Protein AF-A0A960XK98-F1 (afdb_monomer_lite)

pLDDT: mean 88.02, std 9.7, range [52.84, 98.19]

Foldseek 3Di:
DPDDPPPDPPDPVVVVVVVVVVVVCVQQVPVPPPDGDPVCVVCPPPVNVVCVLLVVLLVVQLVVLVVVVVVPDPDDDDPVVVVVSSVVSVVRSVVCSVPPVVCVVVCVQPVDPVSVVVVVVVVVVVVVVVVVCCVVCVHPCVVDDPVVVVLVVLLVVCCVPCLLVPAQDLVCLLVLVFDKAAADPPQEAAEEQEAEVQSSSCVSVVRVVSNVVSHIYTYHYFHPQFLFAQDAAAPVCVVGDPGVCSNSSNVSNLVSCLVSVHAEYEGEYPVVVQQVRVVVCVVVPHPDGDGPVNRVVVSCVSCVVSNHHYHYDDD

Secondary structure (DSSP, 8-state):
----TTS-SSSGGGHHHHHHHHHHHHHHHT-SSSPPPGGGTGGGSHHHHHHHHHHHHHHHHHHHHHHHHHHH-SSPPPHHHHHHHHHHHHHHHHHHIIIIIHHHHTTSS-SSHHHHHHHHHHHHHHHHHHHHHHHHTTS-GGGS-HHHHHHHHHHHHHTT-HHHHSPP-HHHHHHT-PPEEESPTTSPEEEEEEESHHHHHHHHHHHHHHHHTT-EEEEEE-TT--S-TT----GGGTTTS-GGGHHHHHHHHHHHHHHHT-SEEEEE--HHHHHHHHHHHHHTTPPP---HHHHHHHHHHHHHHTTPEEEE---

Radius of gyration: 29.18 Å; chains: 1; bounding box: 81×35×74 Å

Sequence (315 aa):
FLLTKETPFPGLAAVPPCVGTALFILGTSSSANAALPLLAKPFIWRPIIFIGLISYSLYLWHWPLVAFSHYWALEDLTLMYRFGIVVVGIVLAVVSWRFVETPFRKRRLGASRHVMFAWAGVGLLFISCLGLVFVVGKGMPNRFPLVVYAFDQAKSEALHDNRITEPVDLEAARAGEVPRLGAPAPAPLRLLVWGDSHARSILPAVVRAAEENNAGILTAWHSSTPPVVDYVPHPKFAGFSLGDDCPAYARALIDLVADQGIGDVLLAARWSGFFEADRELSLSGSPPQIGVAEALIRTTEILESLGVNVWILRE

Structure (mmCIF, N/CA/C/O backbone):
data_AF-A0A960XK98-F1
#
_entry.id   AF-A0A960XK98-F1
#
loop_
_atom_site.group_PDB
_atom_site.id
_atom_site.type_symbol
_atom_site.label_atom_id
_atom_site.label_alt_id
_atom_site.label_comp_id
_atom_site.label_asym_id
_atom_site.label_entity_id
_atom_site.label_seq_id
_atom_site.pdbx_PDB_ins_code
_atom_site.Cartn_x
_atom_site.Cartn_y
_atom_site.Cartn_z
_atom_site.occupancy
_atom_site.B_iso_or_equiv
_atom_site.auth_seq_id
_atom_site.auth_comp_id
_atom_site.auth_asym_id
_atom_site.auth_atom_id
_atom_site.pdbx_PDB_model_num
ATOM 1 N N . PHE A 1 1 ? 36.296 2.113 -1.909 1.00 54.22 1 PHE A N 1
ATOM 2 C CA . PHE A 1 1 ? 35.451 2.529 -3.049 1.00 54.22 1 PHE A CA 1
ATOM 3 C C . PHE A 1 1 ? 35.079 3.993 -2.852 1.00 54.22 1 PHE A C 1
ATOM 5 O O . PHE A 1 1 ? 34.758 4.348 -1.730 1.00 54.22 1 PHE A O 1
ATOM 12 N N . LEU A 1 2 ? 35.190 4.837 -3.888 1.00 72.25 2 LEU A N 1
ATOM 13 C CA . LEU A 1 2 ? 34.922 6.289 -3.809 1.00 72.25 2 LEU A CA 1
ATOM 14 C C . LEU A 1 2 ? 33.425 6.649 -3.899 1.00 72.25 2 LEU A C 1
ATOM 16 O O . LEU A 1 2 ? 33.064 7.790 -3.647 1.00 72.25 2 LEU A O 1
ATOM 20 N N . LEU A 1 3 ? 32.568 5.691 -4.262 1.00 81.56 3 LEU A N 1
ATOM 21 C CA . LEU A 1 3 ? 31.116 5.855 -4.334 1.00 81.56 3 LEU A CA 1
ATOM 22 C C . LEU A 1 3 ? 30.466 5.138 -3.148 1.00 81.56 3 LEU A C 1
ATOM 24 O O . LEU A 1 3 ? 30.796 3.981 -2.870 1.00 81.56 3 LEU A O 1
ATOM 28 N N . THR A 1 4 ? 29.549 5.823 -2.471 1.00 83.38 4 THR A N 1
ATOM 29 C CA . THR A 1 4 ? 28.750 5.306 -1.350 1.00 83.38 4 THR A CA 1
ATOM 30 C C . THR A 1 4 ? 27.265 5.283 -1.722 1.00 83.38 4 THR A C 1
ATOM 32 O O . THR A 1 4 ? 26.865 5.871 -2.725 1.00 83.38 4 THR A O 1
ATOM 35 N N . LYS A 1 5 ? 26.424 4.629 -0.905 1.00 79.25 5 LYS A N 1
ATOM 36 C CA . LYS A 1 5 ? 24.958 4.627 -1.091 1.00 79.25 5 LYS A CA 1
ATOM 37 C C . LYS A 1 5 ? 24.340 6.029 -1.038 1.00 79.25 5 LYS A C 1
ATOM 39 O O . LYS A 1 5 ? 23.277 6.240 -1.601 1.00 79.25 5 LYS A O 1
ATOM 44 N N . GLU A 1 6 ? 25.015 6.967 -0.380 1.00 84.31 6 GLU A N 1
ATOM 45 C CA . GLU A 1 6 ? 24.582 8.361 -0.259 1.00 84.31 6 GLU A CA 1
ATOM 46 C C . GLU A 1 6 ? 25.022 9.225 -1.443 1.00 84.31 6 GLU A C 1
ATOM 48 O O . GLU A 1 6 ? 24.626 10.382 -1.546 1.00 84.31 6 GLU A O 1
ATOM 53 N N . THR A 1 7 ? 25.852 8.691 -2.346 1.00 84.00 7 THR A N 1
ATOM 54 C CA . THR A 1 7 ? 26.304 9.453 -3.509 1.00 84.00 7 THR A CA 1
ATOM 55 C C . THR A 1 7 ? 25.131 9.653 -4.476 1.00 84.00 7 THR A C 1
ATOM 57 O O . THR A 1 7 ? 24.617 8.664 -5.003 1.00 84.00 7 THR A O 1
ATOM 60 N N . PRO A 1 8 ? 24.720 10.902 -4.766 1.00 79.75 8 PRO A N 1
ATOM 61 C CA . PRO A 1 8 ? 23.596 11.159 -5.658 1.00 79.75 8 PRO A CA 1
ATOM 62 C C . PRO A 1 8 ? 23.876 10.643 -7.075 1.00 79.75 8 PRO A C 1
ATOM 64 O O . PRO A 1 8 ? 24.904 10.972 -7.677 1.00 79.75 8 PRO A O 1
ATOM 67 N N . PHE A 1 9 ? 22.953 9.852 -7.624 1.00 77.31 9 PHE A N 1
ATOM 68 C CA . PHE A 1 9 ? 23.034 9.337 -8.989 1.00 77.31 9 PHE A CA 1
ATOM 69 C C . PHE A 1 9 ? 21.654 9.361 -9.669 1.00 77.31 9 PHE A C 1
ATOM 71 O O . PHE A 1 9 ? 20.683 8.915 -9.056 1.00 77.31 9 PHE A O 1
ATOM 78 N N . PRO A 1 10 ? 21.554 9.812 -10.936 1.00 73.38 10 PRO A N 1
ATOM 79 C CA . PRO A 1 10 ? 22.624 10.363 -11.781 1.00 73.38 10 PRO A CA 1
ATOM 80 C C . PRO A 1 10 ? 23.053 11.789 -11.366 1.00 73.38 10 PRO A C 1
ATOM 82 O O . PRO A 1 10 ? 22.277 12.530 -10.775 1.00 73.38 10 PRO A O 1
ATOM 85 N N . GLY A 1 11 ? 24.298 12.186 -11.667 1.00 84.56 11 GLY A N 1
ATOM 86 C CA . GLY A 1 11 ? 24.860 13.495 -11.286 1.00 84.56 11 GLY A CA 1
ATOM 87 C C . GLY A 1 11 ? 26.336 13.657 -11.676 1.00 84.56 11 GLY A C 1
ATOM 88 O O . GLY A 1 11 ? 26.839 12.904 -12.511 1.00 84.56 11 GLY A O 1
ATOM 89 N N . LEU A 1 12 ? 27.067 14.594 -11.051 1.00 88.44 12 LEU A N 1
ATOM 90 C CA . LEU A 1 12 ? 28.509 14.805 -11.308 1.00 88.44 12 LEU A CA 1
ATOM 91 C C . LEU A 1 12 ? 29.353 13.539 -11.077 1.00 88.44 12 LEU A C 1
ATOM 93 O O . LEU A 1 12 ? 30.375 13.347 -11.733 1.00 88.44 12 LEU A O 1
ATOM 97 N N . ALA A 1 13 ? 28.887 12.633 -10.215 1.00 88.81 13 ALA A N 1
ATOM 98 C CA . ALA A 1 13 ? 29.501 11.327 -9.983 1.00 88.81 13 ALA A CA 1
ATOM 99 C C . ALA A 1 13 ? 29.550 10.427 -11.239 1.00 88.81 13 ALA A C 1
ATOM 101 O O . ALA A 1 13 ? 30.355 9.500 -11.293 1.00 88.81 13 ALA A O 1
ATOM 102 N N . ALA A 1 14 ? 28.740 10.704 -12.268 1.00 88.44 14 ALA A N 1
ATOM 103 C CA . ALA A 1 14 ? 28.791 10.001 -13.550 1.00 88.44 14 ALA A CA 1
ATOM 104 C C . ALA A 1 14 ? 29.903 10.519 -14.485 1.00 88.44 14 ALA A C 1
ATOM 106 O O . ALA A 1 14 ? 30.261 9.837 -15.444 1.00 88.44 14 ALA A O 1
ATOM 107 N N . VAL A 1 15 ? 30.482 11.699 -14.224 1.00 90.00 15 VAL A N 1
ATOM 108 C CA . VAL A 1 15 ? 31.517 12.289 -15.091 1.00 90.00 15 VAL A CA 1
ATOM 109 C C . VAL A 1 15 ? 32.787 11.432 -15.140 1.00 90.00 15 VAL A C 1
ATOM 111 O O . VAL A 1 15 ? 33.224 11.137 -16.254 1.00 90.00 15 VAL A O 1
ATOM 114 N N . PRO A 1 16 ? 33.366 10.963 -14.011 1.00 90.81 16 PRO A N 1
ATOM 115 C CA . PRO A 1 16 ? 34.571 10.136 -14.053 1.00 90.81 16 PRO A CA 1
ATOM 116 C C . PRO A 1 16 ? 34.455 8.878 -14.938 1.00 90.81 16 PRO A C 1
ATOM 118 O O . PRO A 1 16 ? 35.315 8.709 -15.807 1.00 90.81 16 PRO A O 1
ATOM 121 N N . PRO A 1 17 ? 33.417 8.016 -14.818 1.00 88.88 17 PRO A N 1
ATOM 122 C CA . PRO A 1 17 ? 33.296 6.854 -15.701 1.00 88.88 17 PRO A CA 1
ATOM 123 C C . PRO A 1 17 ? 33.013 7.236 -17.164 1.00 88.88 17 PRO A C 1
ATOM 125 O O . PRO A 1 17 ? 33.532 6.578 -18.068 1.00 88.88 17 PRO A O 1
ATOM 128 N N . CYS A 1 18 ? 32.261 8.312 -17.427 1.00 90.69 18 CYS A N 1
ATOM 129 C CA . CYS A 1 18 ? 32.004 8.789 -18.790 1.00 90.69 18 CYS A CA 1
ATOM 130 C C . CYS A 1 18 ? 33.279 9.293 -19.482 1.00 90.69 18 CYS A C 1
ATOM 132 O O . CYS A 1 18 ? 33.574 8.882 -20.605 1.00 90.69 18 CYS A O 1
ATOM 134 N N . VAL A 1 19 ? 34.062 10.140 -18.806 1.00 93.69 19 VAL A N 1
ATOM 135 C CA . VAL A 1 19 ? 35.338 10.655 -19.327 1.00 93.69 19 VAL A CA 1
ATOM 136 C C . VAL A 1 19 ? 36.344 9.520 -19.492 1.00 93.69 19 VAL A C 1
ATOM 138 O O . VAL A 1 19 ? 36.981 9.428 -20.537 1.00 93.69 19 VAL A O 1
ATOM 141 N N . GLY A 1 20 ? 36.440 8.608 -18.519 1.00 90.00 20 GLY A N 1
ATOM 142 C CA . GLY A 1 20 ? 37.291 7.422 -18.629 1.00 90.00 20 GLY A CA 1
ATOM 143 C C . GLY A 1 20 ? 36.942 6.562 -19.848 1.00 90.00 20 GLY A C 1
ATOM 144 O O . GLY A 1 20 ? 37.830 6.171 -20.603 1.00 90.00 20 GLY A O 1
ATOM 145 N N . THR A 1 21 ? 35.648 6.342 -20.099 1.00 88.44 21 THR A N 1
ATOM 146 C CA . THR A 1 21 ? 35.166 5.612 -21.284 1.00 88.44 21 THR A CA 1
ATOM 147 C C . THR A 1 21 ? 35.505 6.354 -22.579 1.00 88.44 21 THR A C 1
ATOM 149 O O . THR A 1 21 ? 35.996 5.739 -23.526 1.00 88.44 21 THR A O 1
ATOM 152 N N . ALA A 1 22 ? 35.305 7.675 -22.626 1.00 89.88 22 ALA A N 1
ATOM 153 C CA . ALA A 1 22 ? 35.642 8.490 -23.792 1.00 89.88 22 ALA A CA 1
ATOM 154 C C . ALA A 1 22 ? 37.147 8.450 -24.102 1.00 89.88 22 ALA A C 1
ATOM 156 O O . ALA A 1 22 ? 37.531 8.197 -25.242 1.00 89.88 22 ALA A O 1
ATOM 157 N N . LEU A 1 23 ? 38.000 8.623 -23.086 1.00 89.50 23 LEU A N 1
ATOM 158 C CA . LEU A 1 23 ? 39.456 8.533 -23.221 1.00 89.50 23 LEU A CA 1
ATOM 159 C C . LEU A 1 23 ? 39.902 7.133 -23.657 1.00 89.50 23 LEU A C 1
ATOM 161 O O . LEU A 1 23 ? 40.790 7.015 -24.499 1.00 89.50 23 LEU A O 1
ATOM 165 N N . PHE A 1 24 ? 39.265 6.076 -23.146 1.00 85.69 24 PHE A N 1
ATOM 166 C CA . PHE A 1 24 ? 39.534 4.703 -23.571 1.00 85.69 24 PHE A CA 1
ATOM 167 C C . PHE A 1 24 ? 39.197 4.485 -25.053 1.00 85.69 24 PHE A C 1
ATOM 169 O O . PHE A 1 24 ? 40.009 3.932 -25.795 1.00 85.69 24 PHE A O 1
ATOM 176 N N . ILE A 1 25 ? 38.037 4.961 -25.516 1.00 83.25 25 ILE A N 1
ATOM 177 C CA . ILE A 1 25 ? 37.634 4.872 -26.929 1.00 83.25 25 ILE A CA 1
ATOM 178 C C . ILE A 1 25 ? 38.578 5.697 -27.818 1.00 83.25 25 ILE A C 1
ATOM 180 O O . ILE A 1 25 ? 39.030 5.215 -28.858 1.00 83.25 25 ILE A O 1
ATOM 184 N N . LEU A 1 26 ? 38.936 6.918 -27.407 1.00 83.75 26 LEU A N 1
ATOM 185 C CA . LEU A 1 26 ? 39.883 7.769 -28.141 1.00 83.75 26 LEU A CA 1
ATOM 186 C C . LEU A 1 26 ? 41.281 7.137 -28.217 1.00 83.75 26 LEU A C 1
ATOM 188 O O . LEU A 1 26 ? 41.886 7.106 -29.283 1.00 83.75 26 LEU A O 1
ATOM 192 N N . GLY A 1 27 ? 41.771 6.561 -27.117 1.00 80.56 27 GLY A N 1
ATOM 193 C CA . GLY A 1 27 ? 43.077 5.898 -27.069 1.00 80.56 27 GLY A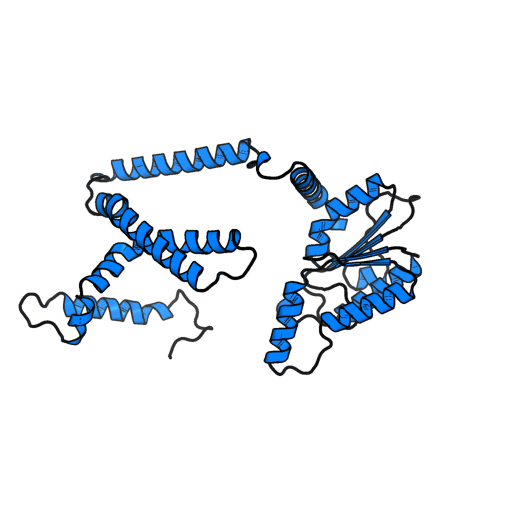 CA 1
ATOM 194 C C . GLY A 1 27 ? 43.145 4.587 -27.858 1.00 80.56 27 GLY A C 1
ATOM 195 O O . GLY A 1 27 ? 44.229 4.169 -28.260 1.00 80.56 27 GLY A O 1
ATOM 196 N N . THR A 1 28 ? 42.005 3.937 -28.111 1.00 77.00 28 THR A N 1
ATOM 197 C CA . THR A 1 28 ? 41.937 2.642 -28.816 1.00 77.00 28 THR A CA 1
ATOM 198 C C . THR A 1 28 ? 41.499 2.746 -30.280 1.00 77.00 28 THR A C 1
ATOM 200 O O . THR A 1 28 ? 41.735 1.812 -31.045 1.00 77.00 28 THR A O 1
ATOM 203 N N . SER A 1 29 ? 40.934 3.878 -30.711 1.00 69.75 29 SER A N 1
ATOM 204 C CA . SER A 1 29 ? 40.426 4.084 -32.081 1.00 69.75 29 SER A CA 1
ATOM 205 C C . SER A 1 29 ? 41.509 4.338 -33.141 1.00 69.75 29 SER A C 1
ATOM 207 O O . SER A 1 29 ? 41.281 4.047 -34.313 1.00 69.75 29 SER A O 1
ATOM 209 N N . SER A 1 30 ? 42.707 4.792 -32.755 1.00 59.97 30 SER A N 1
ATOM 210 C CA . SER A 1 30 ? 43.807 5.115 -33.688 1.00 59.97 30 SER A CA 1
ATOM 211 C C . SER A 1 30 ? 44.745 3.941 -34.034 1.00 59.97 30 SER A C 1
ATOM 213 O O . SER A 1 30 ? 45.674 4.105 -34.822 1.00 59.97 30 SER A O 1
ATOM 215 N N . SER A 1 31 ? 44.536 2.743 -33.475 1.00 56.59 31 SER A N 1
ATOM 216 C CA . SER A 1 31 ? 45.468 1.599 -33.592 1.00 56.59 31 SER A CA 1
ATOM 217 C C . SER A 1 31 ? 45.180 0.648 -34.766 1.00 56.59 31 SER A C 1
ATOM 219 O O . SER A 1 31 ? 45.313 -0.564 -34.629 1.00 56.59 31 SER A O 1
ATOM 221 N N . ALA A 1 32 ? 44.814 1.160 -35.946 1.00 55.69 32 ALA A N 1
ATOM 222 C CA . ALA A 1 32 ? 44.637 0.297 -37.124 1.00 55.69 32 ALA A CA 1
ATOM 223 C C . ALA A 1 32 ? 45.959 -0.347 -37.607 1.00 55.69 32 ALA A C 1
ATOM 225 O O . ALA A 1 32 ? 45.918 -1.418 -38.200 1.00 55.69 32 ALA A O 1
ATOM 226 N N . ASN A 1 33 ? 47.118 0.262 -37.303 1.00 52.84 33 ASN A N 1
ATOM 227 C CA . ASN A 1 33 ? 48.453 -0.217 -37.705 1.00 52.84 33 ASN A CA 1
ATOM 228 C C . ASN A 1 33 ? 49.478 -0.323 -36.551 1.00 52.84 33 ASN A C 1
ATOM 230 O O . ASN A 1 33 ? 50.635 -0.656 -36.794 1.00 52.84 33 ASN A O 1
ATOM 234 N N . ALA A 1 34 ? 49.083 -0.063 -35.299 1.00 59.91 34 ALA A N 1
ATOM 235 C CA . ALA A 1 34 ? 49.929 -0.246 -34.115 1.00 59.91 34 ALA A CA 1
ATOM 236 C C . ALA A 1 34 ? 49.344 -1.360 -33.239 1.00 59.91 34 ALA A C 1
ATOM 238 O O . ALA A 1 34 ? 48.126 -1.462 -33.102 1.00 59.91 34 ALA A O 1
ATOM 239 N N . ALA A 1 35 ? 50.198 -2.215 -32.668 1.00 61.31 35 ALA A N 1
ATOM 240 C CA . ALA A 1 35 ? 49.759 -3.322 -31.825 1.00 61.31 35 ALA A CA 1
ATOM 241 C C . ALA A 1 35 ? 48.847 -2.807 -30.702 1.00 61.31 35 ALA A C 1
ATOM 243 O O . ALA A 1 35 ? 49.247 -1.947 -29.918 1.00 61.31 35 ALA A O 1
ATOM 244 N N . LEU A 1 36 ? 47.619 -3.332 -30.635 1.00 65.94 36 LEU A N 1
ATOM 245 C CA . LEU A 1 36 ? 46.646 -2.883 -29.648 1.00 65.94 36 LEU A CA 1
ATOM 246 C C . LEU A 1 36 ? 47.201 -2.988 -28.219 1.00 65.94 36 LEU A C 1
ATOM 248 O O . LEU A 1 36 ? 47.797 -4.022 -27.878 1.00 65.94 36 LEU A O 1
ATOM 252 N N . PRO A 1 37 ? 46.935 -1.989 -27.355 1.00 69.81 37 PRO A N 1
ATOM 253 C CA . PRO A 1 37 ? 47.308 -2.051 -25.949 1.00 69.81 37 PRO A CA 1
ATOM 254 C C . PRO A 1 37 ? 46.807 -3.352 -25.316 1.00 69.81 37 PRO A C 1
ATOM 256 O O . PRO A 1 37 ? 45.659 -3.748 -25.525 1.00 69.81 37 PRO A O 1
ATOM 259 N N . LEU A 1 38 ? 47.644 -4.014 -24.509 1.00 69.06 38 LEU A N 1
ATOM 260 C CA . LEU A 1 38 ? 47.285 -5.258 -23.805 1.00 69.06 38 LEU A CA 1
ATOM 261 C C . LEU A 1 38 ? 45.968 -5.123 -23.021 1.00 69.06 38 LEU A C 1
ATOM 263 O O . LEU A 1 38 ? 45.167 -6.054 -23.002 1.00 69.06 38 LEU A O 1
ATOM 267 N N . LEU A 1 39 ? 45.719 -3.935 -22.465 1.00 72.31 39 LEU A N 1
ATOM 268 C CA . LEU A 1 39 ? 44.511 -3.574 -21.720 1.00 72.31 39 LEU A CA 1
ATOM 269 C C . LEU A 1 39 ? 43.232 -3.537 -22.576 1.00 72.31 39 LEU A C 1
ATOM 271 O O . LEU A 1 39 ? 42.145 -3.717 -22.039 1.00 72.31 39 LEU A O 1
ATOM 275 N N . ALA A 1 40 ? 43.334 -3.334 -23.892 1.00 72.38 40 ALA A N 1
ATOM 276 C CA . ALA A 1 40 ? 42.181 -3.282 -24.795 1.00 72.38 40 ALA A CA 1
ATOM 277 C C . ALA A 1 40 ? 41.751 -4.670 -25.303 1.00 72.38 40 ALA A C 1
ATOM 279 O O . ALA A 1 40 ? 40.615 -4.848 -25.742 1.00 72.38 40 ALA A O 1
ATOM 280 N N . LYS A 1 41 ? 42.637 -5.674 -25.224 1.00 74.50 41 LYS A N 1
ATOM 281 C CA . LYS A 1 41 ? 42.399 -7.022 -25.767 1.00 74.50 41 LYS A CA 1
ATOM 282 C C . LYS A 1 41 ? 41.151 -7.718 -25.196 1.00 74.50 41 LYS A C 1
ATOM 284 O O . LYS A 1 41 ? 40.413 -8.293 -25.995 1.00 74.50 41 LYS A O 1
ATOM 289 N N . PRO A 1 42 ? 40.850 -7.652 -23.881 1.00 78.19 42 PRO A N 1
ATOM 290 C CA . PRO A 1 42 ? 39.637 -8.263 -23.336 1.00 78.19 42 PRO A CA 1
ATOM 291 C C . PRO A 1 42 ? 38.359 -7.604 -23.867 1.00 78.19 42 PRO A C 1
ATOM 293 O O . PRO A 1 42 ? 37.401 -8.293 -24.192 1.00 78.19 42 PRO A O 1
ATOM 296 N N . PHE A 1 43 ? 38.355 -6.280 -24.039 1.00 75.25 43 PHE A N 1
ATOM 297 C CA . PHE A 1 43 ? 37.177 -5.522 -24.481 1.00 75.25 43 PHE A CA 1
ATOM 298 C C . PHE A 1 43 ? 36.803 -5.752 -25.950 1.00 75.25 43 PHE A C 1
ATOM 300 O O . PHE A 1 43 ? 35.696 -5.422 -26.367 1.00 75.25 43 PHE A O 1
ATOM 307 N N . ILE A 1 44 ? 37.703 -6.356 -26.728 1.00 77.38 44 ILE A N 1
ATOM 308 C CA . ILE A 1 44 ? 37.478 -6.703 -28.138 1.00 77.38 44 ILE A CA 1
ATOM 309 C C . ILE A 1 44 ? 37.025 -8.163 -28.284 1.00 77.38 44 ILE A C 1
ATOM 311 O O . ILE A 1 44 ? 36.712 -8.643 -29.377 1.00 77.38 44 ILE A O 1
ATOM 315 N N . TRP A 1 45 ? 36.932 -8.892 -27.171 1.00 85.31 45 TRP A N 1
ATOM 316 C CA . TRP A 1 45 ? 36.397 -10.240 -27.174 1.00 85.31 45 TRP A CA 1
ATOM 317 C C . TRP A 1 45 ? 34.937 -10.228 -27.645 1.00 85.31 45 TRP A C 1
ATOM 319 O O . TRP A 1 45 ? 34.105 -9.456 -27.164 1.00 85.31 45 TRP A O 1
ATOM 329 N N . ARG A 1 46 ? 34.620 -11.097 -28.613 1.00 85.19 46 ARG A N 1
ATOM 330 C CA . ARG A 1 46 ? 33.321 -11.108 -29.308 1.00 85.19 46 ARG A CA 1
ATOM 331 C C . ARG A 1 46 ? 32.106 -11.164 -28.365 1.00 85.19 46 ARG A C 1
ATOM 333 O O . ARG A 1 46 ? 31.158 -10.434 -28.637 1.00 85.19 46 ARG A O 1
ATOM 340 N N . PRO A 1 47 ? 32.109 -11.947 -27.270 1.00 87.75 47 PRO A N 1
ATOM 341 C CA . PRO A 1 47 ? 31.018 -11.939 -26.295 1.00 87.75 47 PRO A CA 1
ATOM 342 C C . PRO A 1 47 ? 30.824 -10.592 -25.587 1.00 87.75 47 PRO A C 1
ATOM 344 O O . PRO A 1 47 ? 29.688 -10.162 -25.420 1.00 87.75 47 PRO A O 1
ATOM 347 N N . ILE A 1 48 ? 31.904 -9.889 -25.230 1.00 87.19 48 ILE A N 1
ATOM 348 C CA . ILE A 1 48 ? 31.816 -8.568 -24.580 1.00 87.19 48 ILE A CA 1
ATOM 349 C C . ILE A 1 48 ? 31.237 -7.537 -25.552 1.00 87.19 48 ILE A C 1
ATOM 351 O O . ILE A 1 48 ? 30.308 -6.808 -25.203 1.00 87.19 48 ILE A O 1
ATOM 355 N N . ILE A 1 49 ? 31.711 -7.535 -26.802 1.00 87.25 49 ILE A N 1
ATOM 356 C CA . ILE A 1 49 ? 31.138 -6.689 -27.858 1.00 87.25 49 ILE A CA 1
ATOM 357 C C . ILE A 1 49 ? 29.659 -7.028 -28.064 1.00 87.25 49 ILE A C 1
ATOM 359 O O . ILE A 1 49 ? 28.838 -6.127 -28.207 1.00 87.25 49 ILE A O 1
ATOM 363 N N . PHE A 1 50 ? 29.302 -8.313 -28.072 1.00 91.38 50 PHE A N 1
ATOM 364 C CA . PHE A 1 50 ? 27.925 -8.752 -28.267 1.00 91.38 50 PHE A CA 1
ATOM 365 C C . PHE A 1 50 ? 26.987 -8.249 -27.167 1.00 91.38 50 PHE A C 1
ATOM 367 O O . PHE A 1 50 ? 25.914 -7.743 -27.487 1.00 91.38 50 PHE A O 1
ATOM 374 N N . ILE A 1 51 ? 27.409 -8.302 -25.901 1.00 91.69 51 ILE A N 1
ATOM 375 C CA . ILE A 1 51 ? 26.654 -7.714 -24.784 1.00 91.69 51 ILE A CA 1
ATOM 376 C C . ILE A 1 51 ? 26.451 -6.211 -25.017 1.00 91.69 51 ILE A C 1
ATOM 378 O O . ILE A 1 51 ? 25.333 -5.714 -24.891 1.00 91.69 51 ILE A O 1
ATOM 382 N N . GLY A 1 52 ? 27.502 -5.499 -25.438 1.00 90.12 52 GLY A N 1
ATOM 383 C CA . GLY A 1 52 ? 27.403 -4.088 -25.816 1.00 90.12 52 GLY A CA 1
ATOM 384 C C . GLY A 1 52 ? 26.414 -3.845 -26.962 1.00 90.12 52 GLY A C 1
ATOM 385 O O . GLY A 1 52 ? 25.608 -2.919 -26.894 1.00 90.12 52 GLY A O 1
ATOM 386 N N . LEU A 1 53 ? 26.413 -4.708 -27.981 1.00 91.81 53 LEU A N 1
ATOM 387 C CA . LEU A 1 53 ? 25.517 -4.608 -29.135 1.00 91.81 53 LEU A CA 1
ATOM 388 C C . LEU A 1 53 ? 24.046 -4.765 -28.756 1.00 91.81 53 LEU A C 1
ATOM 390 O O . LEU A 1 53 ? 23.228 -4.056 -29.332 1.00 91.81 53 LEU A O 1
ATOM 394 N N . ILE A 1 54 ? 23.713 -5.665 -27.828 1.00 95.50 54 ILE A N 1
ATOM 395 C CA . ILE A 1 54 ? 22.327 -5.898 -27.394 1.00 95.50 54 ILE A CA 1
ATOM 396 C C . ILE A 1 54 ? 21.912 -5.027 -26.202 1.00 95.50 54 ILE A C 1
ATOM 398 O O . ILE A 1 54 ? 20.767 -5.116 -25.770 1.00 95.50 54 ILE A O 1
ATOM 402 N N . SER A 1 55 ? 22.815 -4.206 -25.657 1.00 93.88 55 SER A N 1
ATOM 403 C CA . SER A 1 55 ? 22.630 -3.502 -24.378 1.00 93.88 55 SER A CA 1
ATOM 404 C C . SER A 1 55 ? 21.376 -2.630 -24.324 1.00 93.88 55 SER A C 1
ATOM 406 O O . SER A 1 55 ? 20.662 -2.659 -23.325 1.00 93.88 55 SER A O 1
ATOM 408 N N . TYR A 1 56 ? 21.055 -1.912 -25.404 1.00 92.94 56 TYR A N 1
ATOM 409 C CA . TYR A 1 56 ? 19.839 -1.101 -25.479 1.00 92.94 56 TYR A CA 1
ATOM 410 C C . TYR A 1 56 ? 18.572 -1.965 -25.454 1.00 92.94 56 TYR A C 1
ATOM 412 O O . TYR A 1 56 ? 17.660 -1.727 -24.664 1.00 92.94 56 TYR A O 1
ATOM 420 N N . SER A 1 57 ? 18.531 -3.019 -26.268 1.00 95.44 57 SER A N 1
ATOM 421 C CA . SER A 1 57 ? 17.420 -3.973 -26.255 1.00 95.44 57 SER A CA 1
ATOM 422 C C . SER A 1 57 ? 17.299 -4.690 -24.901 1.00 95.44 57 SER A C 1
ATOM 424 O O . SER A 1 57 ? 16.194 -4.887 -24.406 1.00 95.44 57 SER A O 1
ATOM 426 N N . LEU A 1 58 ? 18.416 -5.023 -24.250 1.00 95.56 58 LEU A N 1
ATOM 427 C CA . LEU A 1 58 ? 18.419 -5.618 -22.913 1.00 95.56 58 LEU A CA 1
ATOM 428 C C . LEU A 1 58 ? 17.880 -4.643 -21.864 1.00 95.56 58 LEU A C 1
ATOM 430 O O . LEU A 1 58 ? 17.064 -5.034 -21.033 1.00 95.56 58 LEU A O 1
ATOM 434 N N . TYR A 1 59 ? 18.262 -3.367 -21.949 1.00 93.25 59 TYR A N 1
ATOM 435 C CA . TYR A 1 59 ? 17.706 -2.306 -21.115 1.00 93.25 59 TYR A CA 1
ATOM 436 C C . TYR A 1 59 ? 16.175 -2.220 -21.244 1.00 93.25 59 TYR A C 1
ATOM 438 O O . TYR A 1 59 ? 15.488 -2.113 -20.232 1.00 93.25 59 TYR A O 1
ATOM 446 N N . LEU A 1 60 ? 15.621 -2.373 -22.449 1.00 92.81 60 LEU A N 1
ATOM 447 C CA . LEU A 1 60 ? 14.168 -2.360 -22.648 1.00 92.81 60 LEU A CA 1
ATOM 448 C C . LEU A 1 60 ? 13.450 -3.573 -22.042 1.00 92.81 60 LEU A C 1
ATOM 450 O O . LEU A 1 60 ? 12.373 -3.412 -21.476 1.00 92.81 60 LEU A O 1
ATOM 454 N N . TRP A 1 61 ? 14.016 -4.777 -22.161 1.00 95.56 61 TRP A N 1
ATOM 455 C CA . TRP A 1 61 ? 13.315 -6.013 -21.785 1.00 95.56 61 TRP A CA 1
ATOM 456 C C . TRP A 1 61 ? 13.562 -6.475 -20.349 1.00 95.56 61 TRP A C 1
ATOM 458 O O . TRP A 1 61 ? 12.684 -7.117 -19.772 1.00 95.56 61 TRP A O 1
ATOM 468 N N . HIS A 1 62 ? 14.717 -6.162 -19.751 1.00 93.19 62 HIS A N 1
ATOM 469 C CA . HIS A 1 62 ? 15.029 -6.661 -18.408 1.00 93.19 62 HIS A CA 1
ATOM 470 C C . HIS A 1 62 ? 14.055 -6.119 -17.352 1.00 93.19 62 HIS A C 1
ATOM 472 O O . HIS A 1 62 ? 13.595 -6.886 -16.510 1.00 93.19 62 HIS A O 1
ATOM 478 N N . TRP A 1 63 ? 13.697 -4.829 -17.411 1.00 92.31 63 TRP A N 1
ATOM 479 C CA . TRP A 1 63 ? 12.868 -4.209 -16.379 1.00 92.31 63 TRP A CA 1
ATOM 480 C C . TRP A 1 63 ? 11.411 -4.688 -16.391 1.00 92.31 63 TRP A C 1
ATOM 482 O O . TRP A 1 63 ? 10.942 -5.104 -15.333 1.00 92.31 63 TRP A O 1
ATOM 492 N N . PRO A 1 64 ? 10.701 -4.739 -17.540 1.00 92.50 64 PRO A N 1
ATOM 493 C CA . PRO A 1 64 ? 9.362 -5.321 -17.591 1.00 92.50 64 PRO A CA 1
ATOM 494 C C . PRO A 1 64 ? 9.322 -6.757 -17.067 1.00 92.50 64 PRO A C 1
ATOM 496 O O . PRO A 1 64 ? 8.446 -7.083 -16.275 1.00 92.50 64 PRO A O 1
ATOM 499 N N . LEU A 1 65 ? 10.280 -7.608 -17.452 1.00 92.56 65 LEU A N 1
ATOM 500 C CA . LEU A 1 65 ? 10.314 -8.996 -16.983 1.00 92.56 65 LEU A CA 1
ATOM 501 C C . LEU A 1 65 ? 10.472 -9.087 -15.463 1.00 92.56 65 LEU A C 1
ATOM 503 O O . LEU A 1 65 ? 9.744 -9.841 -14.821 1.00 92.56 65 LEU A O 1
ATOM 507 N N . VAL A 1 66 ? 11.390 -8.304 -14.890 1.00 89.69 66 VAL A N 1
ATOM 508 C CA . VAL A 1 66 ? 11.594 -8.252 -13.437 1.00 89.69 66 VAL A CA 1
ATOM 509 C C . VAL A 1 66 ? 10.333 -7.732 -12.746 1.00 89.69 66 VAL A C 1
ATOM 511 O O . VAL A 1 66 ? 9.810 -8.401 -11.859 1.00 89.69 66 VAL A O 1
ATOM 514 N N . ALA A 1 67 ? 9.783 -6.604 -13.194 1.00 88.62 67 ALA A N 1
ATOM 515 C CA . ALA A 1 67 ? 8.584 -6.017 -12.605 1.00 88.62 67 ALA A CA 1
ATOM 516 C C . ALA A 1 67 ? 7.383 -6.981 -12.647 1.00 88.62 67 ALA A C 1
ATOM 518 O O . ALA A 1 67 ? 6.783 -7.259 -11.612 1.00 88.62 67 ALA A O 1
ATOM 519 N N . PHE A 1 68 ? 7.067 -7.562 -13.811 1.00 88.38 68 PHE A N 1
ATOM 520 C CA . PHE A 1 68 ? 5.953 -8.508 -13.942 1.00 88.38 68 PHE A CA 1
ATOM 521 C C . PHE A 1 68 ? 6.168 -9.795 -13.145 1.00 88.38 68 PHE A C 1
ATOM 523 O O . PHE A 1 68 ? 5.203 -10.338 -12.614 1.00 88.38 68 PHE A O 1
ATOM 530 N N . SER A 1 69 ? 7.411 -10.263 -13.009 1.00 87.75 69 SER A N 1
ATOM 531 C CA . SER A 1 69 ? 7.698 -11.428 -12.168 1.00 87.75 69 SER A CA 1
ATOM 532 C C . SER A 1 69 ? 7.418 -11.168 -10.686 1.00 87.75 69 SER A C 1
ATOM 534 O O . SER A 1 69 ? 6.878 -12.046 -10.021 1.00 87.75 69 SER A O 1
ATOM 536 N N . HIS A 1 70 ? 7.694 -9.956 -10.196 1.00 81.56 70 HIS A N 1
ATOM 537 C CA . HIS A 1 70 ? 7.362 -9.549 -8.830 1.00 81.56 70 HIS A CA 1
ATOM 538 C C . HIS A 1 70 ? 5.862 -9.346 -8.618 1.00 81.56 70 HIS A C 1
ATOM 540 O O . HIS A 1 70 ? 5.369 -9.615 -7.534 1.00 81.56 70 HIS A O 1
ATOM 546 N N . TYR A 1 71 ? 5.125 -8.897 -9.638 1.00 81.56 71 TYR A N 1
ATOM 547 C CA . TYR A 1 71 ? 3.668 -8.785 -9.534 1.00 81.56 71 TYR A CA 1
ATOM 548 C C . TYR A 1 71 ? 2.954 -10.138 -9.562 1.00 81.56 71 TYR A C 1
ATOM 550 O O . TYR A 1 71 ? 1.879 -10.267 -8.986 1.00 81.56 71 TYR A O 1
ATOM 558 N N . TRP A 1 72 ? 3.513 -11.131 -10.260 1.00 78.50 72 TRP A N 1
ATOM 559 C CA . TRP A 1 72 ? 2.922 -12.468 -10.327 1.00 78.50 72 TRP A CA 1
ATOM 560 C C . TRP A 1 72 ? 3.259 -13.299 -9.088 1.00 78.50 72 TRP A C 1
ATOM 562 O O . TRP A 1 72 ? 2.411 -14.032 -8.579 1.00 78.50 72 TRP A O 1
ATOM 572 N N . ALA A 1 73 ? 4.504 -13.234 -8.621 1.00 77.12 73 ALA A N 1
ATOM 573 C CA . ALA A 1 73 ? 4.940 -14.022 -7.482 1.00 77.12 73 ALA A CA 1
ATOM 574 C C . ALA A 1 73 ? 4.408 -13.416 -6.174 1.00 77.12 73 ALA A C 1
ATOM 576 O O . ALA A 1 73 ? 4.736 -12.287 -5.831 1.00 77.12 73 ALA A O 1
ATOM 577 N N . LEU A 1 74 ? 3.604 -14.189 -5.438 1.00 60.44 74 LEU A N 1
ATOM 578 C CA . LEU A 1 74 ? 3.159 -13.843 -4.080 1.00 60.44 74 LEU A CA 1
ATOM 579 C C . LEU A 1 74 ? 4.276 -14.022 -3.033 1.00 60.44 74 LEU A C 1
ATOM 581 O O . LEU A 1 74 ? 4.146 -13.559 -1.907 1.00 60.44 74 LEU A O 1
ATOM 585 N N . GLU A 1 75 ? 5.370 -14.685 -3.411 1.00 70.62 75 GLU A N 1
ATOM 586 C CA . GLU A 1 75 ? 6.529 -14.985 -2.569 1.00 70.62 75 GLU A CA 1
ATOM 587 C C . GLU A 1 75 ? 7.833 -14.562 -3.258 1.00 70.62 75 GLU A C 1
ATOM 589 O O . GLU A 1 75 ? 7.880 -14.313 -4.468 1.00 70.62 75 GLU A O 1
ATOM 594 N N . ASP A 1 76 ? 8.925 -14.537 -2.493 1.00 76.62 76 ASP A N 1
ATOM 595 C CA . ASP A 1 76 ? 10.253 -14.249 -3.020 1.00 76.62 76 ASP A CA 1
ATOM 596 C C . ASP A 1 76 ? 10.659 -15.221 -4.139 1.00 76.62 76 ASP A C 1
ATOM 598 O O . ASP A 1 76 ? 10.665 -16.445 -3.995 1.00 76.62 76 ASP A O 1
ATOM 602 N N . LEU A 1 77 ? 11.096 -14.660 -5.270 1.00 80.88 77 LEU A N 1
ATOM 603 C CA . LEU A 1 77 ? 11.556 -15.444 -6.415 1.00 80.88 77 LEU A CA 1
ATOM 604 C C . LEU A 1 77 ? 12.773 -16.292 -6.031 1.00 80.88 77 LEU A C 1
ATOM 606 O O . LEU A 1 77 ? 13.810 -15.747 -5.636 1.00 80.88 77 LEU A O 1
ATOM 610 N N . THR A 1 78 ? 12.689 -17.609 -6.232 1.00 86.88 78 THR A N 1
ATOM 611 C CA . THR A 1 78 ? 13.835 -18.507 -6.029 1.00 86.88 78 THR A CA 1
ATOM 612 C C . THR A 1 78 ? 14.982 -18.165 -6.984 1.00 86.88 78 THR A C 1
ATOM 614 O O . THR A 1 78 ? 14.786 -17.582 -8.056 1.00 86.88 78 THR A O 1
ATOM 617 N N . LEU A 1 79 ? 16.209 -18.560 -6.626 1.00 88.81 79 LEU A N 1
ATOM 618 C CA . LEU A 1 79 ? 17.400 -18.303 -7.446 1.00 88.81 79 LEU A CA 1
ATOM 619 C C . LEU A 1 79 ? 17.252 -18.838 -8.883 1.00 88.81 79 LEU A C 1
ATOM 621 O O . LEU A 1 79 ? 17.691 -18.191 -9.833 1.00 88.81 79 LEU A O 1
ATOM 625 N N . MET A 1 80 ? 16.584 -19.984 -9.045 1.00 90.62 80 MET A N 1
ATOM 626 C CA . MET A 1 80 ? 16.326 -20.593 -10.351 1.00 90.62 80 MET A CA 1
ATOM 627 C C . MET A 1 80 ? 15.416 -19.716 -11.221 1.00 90.62 80 MET A C 1
ATOM 629 O O . MET A 1 80 ? 15.718 -19.505 -12.395 1.00 90.62 80 MET A O 1
ATOM 633 N N . TYR A 1 81 ? 14.347 -19.148 -10.649 1.00 89.19 81 TYR A N 1
ATOM 634 C CA . TYR A 1 81 ? 13.459 -18.234 -11.376 1.00 89.19 81 TYR A CA 1
ATOM 635 C C . TYR A 1 81 ? 14.171 -16.943 -11.775 1.00 89.19 81 TYR A C 1
ATOM 637 O O . TYR A 1 81 ? 14.050 -16.509 -12.920 1.00 89.19 81 TYR A O 1
ATOM 645 N N . ARG A 1 82 ? 14.976 -16.369 -10.873 1.00 90.50 82 ARG A N 1
ATOM 646 C CA . ARG A 1 82 ? 15.785 -15.174 -11.172 1.00 90.50 82 ARG A CA 1
ATOM 647 C C . ARG A 1 82 ? 16.732 -15.421 -12.346 1.00 90.50 82 ARG A C 1
ATOM 649 O O . ARG A 1 82 ? 16.815 -14.596 -13.253 1.00 90.50 82 ARG A O 1
ATOM 656 N N . PHE A 1 83 ? 17.398 -16.576 -12.366 1.00 93.75 83 PHE A N 1
ATOM 657 C CA . PHE A 1 83 ? 18.252 -16.963 -13.488 1.00 93.75 83 PHE A CA 1
ATOM 658 C C . PHE A 1 83 ? 17.447 -17.135 -14.786 1.00 93.75 83 PHE A C 1
ATOM 660 O O . PHE A 1 83 ? 17.854 -16.634 -15.834 1.00 93.75 83 PHE A O 1
ATOM 667 N N . GLY A 1 84 ? 16.271 -17.765 -14.709 1.00 94.06 84 GLY A N 1
ATOM 668 C CA . GLY A 1 84 ? 15.349 -17.898 -15.840 1.00 94.06 84 GLY A CA 1
ATOM 669 C C . GLY A 1 84 ? 14.943 -16.550 -16.444 1.00 94.06 84 GLY A C 1
ATOM 670 O O . GLY A 1 84 ? 15.016 -16.379 -17.660 1.00 94.06 84 GLY A O 1
ATOM 671 N N . ILE A 1 85 ? 14.601 -15.565 -15.607 1.00 93.12 85 ILE A N 1
ATOM 672 C CA . ILE A 1 85 ? 14.246 -14.202 -16.037 1.00 93.12 85 ILE A CA 1
ATOM 673 C C . ILE A 1 85 ? 15.400 -13.543 -16.799 1.00 93.12 85 ILE A C 1
ATOM 675 O O . ILE A 1 85 ? 15.179 -12.955 -17.858 1.00 93.12 85 ILE A O 1
ATOM 679 N N . VAL A 1 86 ? 16.634 -13.675 -16.304 1.00 93.88 86 VAL A N 1
ATOM 680 C CA . VAL A 1 86 ? 17.823 -13.136 -16.984 1.00 93.88 86 VAL A CA 1
ATOM 681 C C . VAL A 1 86 ? 18.011 -13.786 -18.354 1.00 93.88 86 VAL A C 1
ATOM 683 O O . VAL A 1 86 ? 18.225 -13.080 -19.340 1.00 93.88 86 VAL A O 1
ATOM 686 N N . VAL A 1 87 ? 17.891 -15.113 -18.444 1.00 95.62 87 VAL A N 1
ATOM 687 C CA . VAL A 1 87 ? 18.024 -15.842 -19.715 1.00 95.62 87 VAL A CA 1
ATOM 688 C C . VAL A 1 87 ? 16.953 -15.401 -20.713 1.00 95.62 87 VAL A C 1
ATOM 690 O O . VAL A 1 87 ? 17.284 -15.073 -21.853 1.00 95.62 87 VAL A O 1
ATOM 693 N N . VAL A 1 88 ? 15.689 -15.324 -20.288 1.00 95.94 88 VAL A N 1
ATOM 694 C CA . VAL A 1 88 ? 14.584 -14.844 -21.134 1.00 95.94 88 VAL A CA 1
ATOM 695 C C . VAL A 1 88 ? 14.824 -13.398 -21.572 1.00 95.94 88 VAL A C 1
ATOM 697 O O . VAL A 1 88 ? 14.667 -13.086 -22.751 1.00 95.94 88 VAL A O 1
ATOM 700 N N . GLY A 1 89 ? 15.281 -12.533 -20.665 1.00 96.06 89 GLY A N 1
ATOM 701 C CA . GLY A 1 89 ? 15.627 -11.145 -20.970 1.00 96.06 89 GLY A CA 1
ATOM 702 C C . GLY A 1 89 ? 16.716 -11.026 -22.030 1.00 96.06 89 GLY A C 1
ATOM 703 O O . GLY A 1 89 ? 16.571 -10.241 -22.965 1.00 96.06 89 GLY A O 1
ATOM 704 N N . ILE A 1 90 ? 17.766 -11.849 -21.951 1.00 95.81 90 ILE A N 1
ATOM 705 C CA . ILE A 1 90 ? 18.819 -11.903 -22.973 1.00 95.81 90 ILE A CA 1
ATOM 706 C C . ILE A 1 90 ? 18.251 -12.390 -24.310 1.00 95.81 90 ILE A C 1
ATOM 708 O O . ILE A 1 90 ? 18.528 -11.777 -25.338 1.00 95.81 90 ILE A O 1
ATOM 712 N N . VAL A 1 91 ? 17.434 -13.447 -24.326 1.00 96.75 91 VAL A N 1
ATOM 713 C CA . VAL A 1 91 ? 16.823 -13.956 -25.567 1.00 96.75 91 VAL A CA 1
ATOM 714 C C . VAL A 1 91 ? 15.965 -12.879 -26.235 1.00 96.75 91 VAL A C 1
ATOM 716 O O . VAL A 1 91 ? 16.154 -12.597 -27.421 1.00 96.75 91 VAL A O 1
ATOM 719 N N . LEU A 1 92 ? 15.082 -12.218 -25.480 1.00 96.81 92 LEU A N 1
ATOM 720 C CA . LEU A 1 92 ? 14.261 -11.117 -25.993 1.00 96.81 92 LEU A CA 1
ATOM 721 C C . LEU A 1 92 ? 15.118 -9.941 -26.467 1.00 96.81 92 LEU A C 1
ATOM 723 O O . LEU A 1 92 ? 14.846 -9.376 -27.527 1.00 96.81 92 LEU A O 1
ATOM 727 N N . ALA A 1 93 ? 16.196 -9.618 -25.748 1.00 96.56 93 ALA A N 1
ATOM 728 C CA . ALA A 1 93 ? 17.140 -8.588 -26.158 1.00 96.56 93 ALA A CA 1
ATOM 729 C C . ALA A 1 93 ? 17.806 -8.916 -27.499 1.00 96.56 93 ALA A C 1
ATOM 731 O O . ALA A 1 93 ? 17.888 -8.047 -28.362 1.00 96.56 93 ALA A O 1
ATOM 732 N N . VAL A 1 94 ? 18.238 -10.163 -27.713 1.00 96.81 94 VAL A N 1
ATOM 733 C CA . VAL A 1 94 ? 18.857 -10.606 -28.973 1.00 96.81 94 VAL A CA 1
ATOM 734 C C . VAL A 1 94 ? 17.859 -10.548 -30.129 1.00 96.81 94 VAL A C 1
ATOM 736 O O . VAL A 1 94 ? 18.197 -10.047 -31.206 1.00 96.81 94 VAL A O 1
ATOM 739 N N . VAL A 1 95 ? 16.627 -11.018 -29.913 1.00 97.00 95 VAL A N 1
ATOM 740 C CA . VAL A 1 95 ? 15.547 -10.963 -30.912 1.00 97.00 95 VAL A CA 1
ATOM 741 C C . VAL A 1 95 ? 15.231 -9.506 -31.264 1.00 97.00 95 VAL A C 1
ATOM 743 O O . VAL A 1 95 ? 15.279 -9.126 -32.436 1.00 97.00 95 VAL A O 1
ATOM 746 N 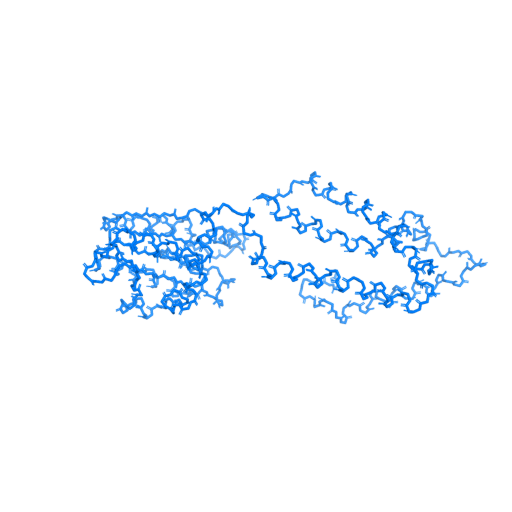N . SER A 1 96 ? 14.992 -8.665 -30.260 1.00 95.44 96 SER A N 1
ATOM 747 C CA . SER A 1 96 ? 14.714 -7.235 -30.427 1.00 95.44 96 SER A CA 1
ATOM 748 C C . SER A 1 96 ? 15.857 -6.514 -31.138 1.00 95.44 96 SER A C 1
ATOM 750 O O . SER A 1 96 ? 15.639 -5.805 -32.122 1.00 95.44 96 SER A O 1
ATOM 752 N N . TRP A 1 97 ? 17.099 -6.770 -30.732 1.00 95.50 97 TRP A N 1
ATOM 753 C CA . TRP A 1 97 ? 18.276 -6.191 -31.367 1.00 95.50 97 TRP A CA 1
ATOM 754 C C . TRP A 1 97 ? 18.374 -6.575 -32.848 1.00 95.50 97 TRP A C 1
ATOM 756 O O . TRP A 1 97 ? 18.681 -5.741 -33.707 1.00 95.50 97 TRP A O 1
ATOM 766 N N . ARG A 1 98 ? 18.109 -7.843 -33.177 1.00 94.06 98 ARG A N 1
ATOM 767 C CA . ARG A 1 98 ? 18.276 -8.378 -34.532 1.00 94.06 98 ARG A CA 1
ATOM 768 C C . ARG A 1 98 ? 17.159 -7.965 -35.489 1.00 94.06 98 ARG A C 1
ATOM 770 O O . ARG A 1 98 ? 17.449 -7.752 -36.672 1.00 94.06 98 ARG A O 1
ATOM 777 N N . PHE A 1 99 ? 15.919 -7.896 -35.008 1.00 93.12 99 PHE A N 1
ATOM 778 C CA . PHE A 1 99 ? 14.725 -7.716 -35.843 1.00 93.12 99 PHE A CA 1
ATOM 779 C C . PHE A 1 99 ? 14.073 -6.339 -35.722 1.00 93.12 99 PHE A C 1
ATOM 781 O O . PHE A 1 99 ? 13.380 -5.934 -36.649 1.00 93.12 99 PHE A O 1
ATOM 788 N N . VAL A 1 100 ? 14.329 -5.599 -34.644 1.00 90.12 100 VAL A N 1
ATOM 789 C CA . VAL A 1 100 ? 13.803 -4.243 -34.447 1.00 90.12 100 VAL A CA 1
ATOM 790 C C . VAL A 1 100 ? 14.952 -3.245 -34.538 1.00 90.12 100 VAL A C 1
ATOM 792 O O . VAL A 1 100 ? 15.064 -2.507 -35.516 1.00 90.12 100 VAL A O 1
ATOM 795 N N . GLU A 1 101 ? 15.883 -3.281 -33.588 1.00 89.69 101 GLU A N 1
ATOM 796 C CA . GLU A 1 101 ? 16.925 -2.258 -33.457 1.00 89.69 101 GLU A CA 1
ATOM 797 C C . GLU A 1 101 ? 17.839 -2.184 -34.691 1.00 89.69 101 GLU A C 1
ATOM 799 O O . GLU A 1 101 ? 18.053 -1.111 -35.255 1.00 89.69 101 GLU A O 1
ATOM 804 N N . THR A 1 102 ? 18.362 -3.321 -35.161 1.00 89.06 102 THR A N 1
ATOM 805 C CA . THR A 1 102 ? 19.312 -3.363 -36.283 1.00 89.06 102 THR A CA 1
ATOM 806 C C . THR A 1 102 ? 18.699 -2.850 -37.596 1.00 89.06 102 THR A C 1
ATOM 808 O O . THR A 1 102 ? 19.366 -2.061 -38.275 1.00 89.06 102 THR A O 1
ATOM 811 N N . PRO A 1 103 ? 17.471 -3.242 -37.994 1.00 85.38 103 PRO A N 1
ATOM 812 C CA . PRO A 1 103 ? 16.809 -2.672 -39.168 1.00 85.38 103 PRO A CA 1
ATOM 813 C C . PRO A 1 103 ? 16.593 -1.154 -39.116 1.00 85.38 103 PRO A C 1
ATOM 815 O O . PRO A 1 103 ? 16.803 -0.494 -40.138 1.00 85.38 103 PRO A O 1
ATOM 818 N N . PHE A 1 104 ? 16.238 -0.586 -37.959 1.00 83.00 104 PHE A N 1
ATOM 819 C CA . PHE A 1 104 ? 16.106 0.869 -37.807 1.00 83.00 104 PHE A CA 1
ATOM 820 C C . PHE A 1 104 ? 17.474 1.565 -37.785 1.00 83.00 104 PHE A C 1
ATOM 822 O O . PHE A 1 104 ? 17.682 2.531 -38.521 1.00 83.00 104 PHE A O 1
ATOM 829 N N . ARG A 1 105 ? 18.454 1.021 -37.051 1.00 82.44 105 ARG A N 1
ATOM 830 C CA . ARG A 1 105 ? 19.822 1.564 -36.959 1.00 82.44 105 ARG A CA 1
ATOM 831 C C . ARG A 1 105 ? 20.537 1.588 -38.307 1.00 82.44 105 ARG A C 1
ATOM 833 O O . ARG A 1 105 ? 21.212 2.557 -38.638 1.00 82.44 105 ARG A O 1
ATOM 840 N N . LYS A 1 106 ? 20.365 0.537 -39.115 1.00 84.62 106 LYS A N 1
ATOM 841 C CA . LYS A 1 106 ? 20.904 0.453 -40.485 1.00 84.62 106 LYS A CA 1
ATOM 842 C C . LYS A 1 106 ? 20.014 1.146 -41.526 1.00 84.62 106 LYS A C 1
ATOM 844 O O . LYS A 1 106 ? 20.232 0.944 -42.717 1.00 84.62 106 LYS A O 1
ATOM 849 N N . ARG A 1 107 ? 19.008 1.921 -41.093 1.00 75.88 107 ARG A N 1
ATOM 850 C CA . ARG A 1 107 ? 18.058 2.667 -41.937 1.00 75.88 107 ARG A CA 1
ATOM 851 C C . ARG A 1 107 ? 17.330 1.819 -42.991 1.00 75.88 107 ARG A C 1
ATOM 853 O O . ARG A 1 107 ? 16.871 2.351 -43.993 1.00 75.88 107 ARG A O 1
ATOM 860 N N . ARG A 1 108 ? 17.170 0.510 -42.763 1.00 72.12 108 ARG A N 1
ATOM 861 C CA . ARG A 1 108 ? 16.429 -0.388 -43.670 1.00 72.12 108 ARG A CA 1
ATOM 862 C C . ARG A 1 108 ? 14.915 -0.182 -43.582 1.00 72.12 108 ARG A C 1
ATOM 864 O O . ARG A 1 108 ? 14.248 -0.235 -44.602 1.00 72.12 108 ARG A O 1
ATOM 871 N N . LEU A 1 109 ? 14.393 0.079 -42.379 1.00 68.44 109 LEU A N 1
ATOM 872 C CA . LEU A 1 109 ? 12.960 0.327 -42.117 1.00 68.44 109 LEU A CA 1
ATOM 873 C C . LEU A 1 109 ? 12.637 1.803 -41.801 1.00 68.44 109 LEU A C 1
ATOM 875 O O . LEU A 1 109 ? 11.494 2.152 -41.532 1.00 68.44 109 LEU A O 1
ATOM 879 N N . GLY A 1 110 ? 13.645 2.678 -41.848 1.00 64.31 110 GLY A N 1
ATOM 880 C CA . GLY A 1 110 ? 13.559 4.103 -41.502 1.00 64.31 110 GLY A CA 1
ATOM 881 C C . GLY A 1 110 ? 14.478 4.944 -42.383 1.00 64.31 110 GLY A C 1
ATOM 882 O O . GLY A 1 110 ? 15.222 5.787 -41.890 1.00 64.31 110 GLY A O 1
ATOM 883 N N . ALA A 1 111 ? 14.489 4.650 -43.686 1.00 67.56 111 ALA A N 1
ATOM 884 C CA . ALA A 1 111 ? 15.408 5.249 -44.655 1.00 67.56 111 ALA A CA 1
ATOM 885 C C . ALA A 1 111 ? 15.273 6.778 -44.756 1.00 67.56 111 ALA A C 1
ATOM 887 O O . ALA A 1 111 ? 16.253 7.465 -45.045 1.00 67.56 111 ALA A O 1
ATOM 888 N N . SER A 1 112 ? 14.081 7.319 -44.470 1.00 81.38 112 SER A N 1
ATOM 889 C CA . SER A 1 112 ? 13.817 8.757 -44.434 1.00 81.38 112 SER A CA 1
ATOM 890 C C . SER A 1 112 ? 13.207 9.190 -43.099 1.00 81.38 112 SER A C 1
ATOM 892 O O . SER A 1 112 ? 12.481 8.437 -42.446 1.00 81.38 112 SER A O 1
ATOM 894 N N . ARG A 1 113 ? 13.459 10.451 -42.719 1.00 80.38 113 ARG A N 1
ATOM 895 C CA . ARG A 1 113 ? 12.858 11.083 -41.532 1.00 80.38 113 ARG A CA 1
ATOM 896 C C . ARG A 1 113 ? 11.329 10.994 -41.526 1.00 80.38 113 ARG A C 1
ATOM 898 O O . ARG A 1 113 ? 10.743 10.770 -40.478 1.00 80.38 113 ARG A O 1
ATOM 905 N N . HIS A 1 114 ? 10.696 11.094 -42.697 1.00 83.12 114 HIS A N 1
ATOM 906 C CA . HIS A 1 114 ? 9.239 11.037 -42.831 1.00 83.12 114 HIS A CA 1
ATOM 907 C C . HIS A 1 114 ? 8.688 9.645 -42.495 1.00 83.12 114 HIS A C 1
ATOM 909 O O . HIS A 1 114 ? 7.671 9.549 -41.821 1.00 83.12 114 HIS A O 1
ATOM 915 N N . VAL A 1 115 ? 9.389 8.571 -42.883 1.00 83.88 115 VAL A N 1
ATOM 916 C CA . VAL A 1 115 ? 8.998 7.194 -42.530 1.00 83.88 115 VAL A CA 1
ATOM 917 C C . VAL A 1 115 ? 9.140 6.953 -41.025 1.00 83.88 115 VAL A C 1
ATOM 919 O O . VAL A 1 115 ? 8.276 6.320 -40.428 1.00 83.88 115 VAL A O 1
ATOM 922 N N . MET A 1 116 ? 10.181 7.497 -40.383 1.00 81.75 116 MET A N 1
ATOM 923 C CA . MET A 1 116 ? 10.327 7.404 -38.922 1.00 81.75 116 MET A CA 1
ATOM 924 C C . MET A 1 116 ? 9.202 8.137 -38.181 1.00 81.75 116 MET A C 1
ATOM 926 O O . MET A 1 116 ? 8.618 7.573 -37.260 1.00 81.75 116 MET A O 1
ATOM 930 N N . PHE A 1 117 ? 8.856 9.359 -38.604 1.00 86.88 117 PHE A N 1
ATOM 931 C CA . PHE A 1 117 ? 7.727 10.090 -38.021 1.00 86.88 117 PHE A CA 1
ATOM 932 C C . PHE A 1 117 ? 6.384 9.403 -38.290 1.00 86.88 117 PHE A C 1
ATOM 934 O O . PHE A 1 117 ? 5.530 9.404 -37.410 1.00 86.88 117 PHE A O 1
ATOM 941 N N . ALA A 1 118 ? 6.209 8.762 -39.450 1.00 88.62 118 ALA A N 1
ATOM 942 C CA . ALA A 1 118 ? 5.020 7.964 -39.732 1.00 88.62 118 ALA A CA 1
ATOM 943 C C . ALA A 1 118 ? 4.897 6.775 -38.765 1.00 88.62 118 ALA A C 1
ATOM 945 O O . ALA A 1 118 ? 3.839 6.586 -38.172 1.00 88.62 118 ALA A O 1
ATOM 946 N N . TRP A 1 119 ? 5.979 6.024 -38.529 1.00 86.50 119 TRP A N 1
ATOM 947 C CA . TRP A 1 119 ? 5.988 4.942 -37.537 1.00 86.50 119 TRP A CA 1
ATOM 948 C C . TRP A 1 119 ? 5.731 5.438 -36.114 1.00 86.50 119 TRP A C 1
ATOM 950 O O . TRP A 1 119 ? 4.974 4.805 -35.381 1.00 86.50 119 TRP A O 1
ATOM 960 N N . ALA A 1 120 ? 6.309 6.579 -35.732 1.00 87.50 120 ALA A N 1
ATOM 961 C CA . ALA A 1 120 ? 6.026 7.204 -34.443 1.00 87.50 120 ALA A CA 1
ATOM 962 C C . ALA A 1 120 ? 4.544 7.599 -34.321 1.00 87.50 120 ALA A C 1
ATOM 964 O O . ALA A 1 120 ? 3.931 7.347 -33.288 1.00 87.50 120 ALA A O 1
ATOM 965 N N . GLY A 1 121 ? 3.953 8.148 -35.387 1.00 94.38 121 GLY A N 1
ATOM 966 C CA . GLY A 1 121 ? 2.531 8.484 -35.450 1.00 94.38 121 GLY A CA 1
ATOM 967 C C . GLY A 1 121 ? 1.623 7.258 -35.345 1.00 94.38 121 GLY A C 1
ATOM 968 O O . GLY A 1 121 ? 0.661 7.282 -34.585 1.00 94.38 121 GLY A O 1
ATOM 969 N N . VAL A 1 122 ? 1.955 6.162 -36.036 1.00 93.81 122 VAL A N 1
ATOM 970 C CA . VAL A 1 122 ? 1.237 4.880 -35.922 1.00 93.81 122 VAL A CA 1
ATOM 971 C C . VAL A 1 122 ? 1.337 4.322 -34.502 1.00 93.81 122 VAL A C 1
ATOM 973 O O . VAL A 1 122 ? 0.330 3.888 -33.949 1.00 93.81 122 VAL A O 1
ATOM 976 N N . GLY A 1 123 ? 2.524 4.367 -33.892 1.00 92.94 123 GLY A N 1
ATOM 977 C CA . GLY A 1 123 ? 2.724 3.937 -32.508 1.00 92.94 123 GLY A CA 1
ATOM 978 C C . GLY A 1 123 ? 1.918 4.774 -31.515 1.00 92.94 123 GLY A C 1
ATOM 979 O O . GLY A 1 123 ? 1.258 4.218 -30.640 1.00 92.94 123 GLY A O 1
ATOM 980 N N . LEU A 1 124 ? 1.913 6.099 -31.687 1.00 96.56 124 LEU A N 1
ATOM 981 C CA . LEU A 1 124 ? 1.115 7.006 -30.865 1.00 96.56 124 LEU A CA 1
ATOM 982 C C . LEU A 1 124 ? -0.378 6.716 -31.021 1.00 96.56 124 LEU A C 1
ATOM 984 O O . LEU A 1 124 ? -1.061 6.538 -30.019 1.00 96.56 124 LEU A O 1
ATOM 988 N N . LEU A 1 125 ? -0.867 6.596 -32.258 1.00 97.19 125 LEU A N 1
ATOM 989 C CA . LEU A 1 125 ? -2.262 6.263 -32.534 1.00 97.19 125 LEU A CA 1
ATOM 990 C C . LEU A 1 125 ? -2.650 4.927 -31.896 1.00 97.19 125 LEU A C 1
ATOM 992 O O . LEU A 1 125 ? -3.694 4.840 -31.262 1.00 97.19 125 LEU A O 1
ATOM 996 N N . PHE A 1 126 ? -1.799 3.906 -32.009 1.00 96.94 126 PHE A N 1
ATOM 997 C CA . PHE A 1 126 ? -2.034 2.605 -31.392 1.00 96.94 126 PHE A CA 1
ATOM 998 C C . PHE A 1 126 ? -2.158 2.707 -29.866 1.00 96.94 126 PHE A C 1
ATOM 1000 O O . PHE A 1 126 ? -3.127 2.202 -29.299 1.00 96.94 126 PHE A O 1
ATOM 1007 N N . ILE A 1 127 ? -1.230 3.407 -29.203 1.00 96.25 127 ILE A N 1
ATOM 1008 C CA . ILE A 1 127 ? -1.270 3.619 -27.747 1.00 96.25 127 ILE A CA 1
ATOM 1009 C C . ILE A 1 127 ? -2.506 4.436 -27.349 1.00 96.25 127 ILE A C 1
ATOM 1011 O O . ILE A 1 127 ? -3.172 4.095 -26.374 1.00 96.25 127 ILE A O 1
ATOM 1015 N N . SER A 1 128 ? -2.855 5.475 -28.109 1.00 96.50 128 SER A N 1
ATOM 1016 C CA . SER A 1 128 ? -4.044 6.293 -27.861 1.00 96.50 128 SER A CA 1
ATOM 1017 C C . SER A 1 128 ? -5.339 5.502 -28.038 1.00 96.50 128 SER A C 1
ATOM 1019 O O . SER A 1 128 ? -6.224 5.606 -27.194 1.00 96.50 128 SER A O 1
ATOM 1021 N N . CYS A 1 129 ? -5.452 4.678 -29.082 1.00 96.38 129 CYS A N 1
ATOM 1022 C CA . CYS A 1 129 ? -6.601 3.796 -29.286 1.00 96.38 129 CYS A CA 1
ATOM 1023 C C . CYS A 1 129 ? -6.714 2.765 -28.162 1.00 96.38 129 CYS A C 1
ATOM 1025 O O . CYS A 1 129 ? -7.806 2.557 -27.638 1.00 96.38 129 CYS A O 1
ATOM 1027 N N . LEU A 1 130 ? -5.597 2.162 -27.751 1.00 95.12 130 LEU A N 1
ATOM 1028 C CA . LEU A 1 130 ? -5.572 1.226 -26.632 1.00 95.12 130 LEU A CA 1
ATOM 1029 C C . LEU A 1 130 ? -6.011 1.915 -25.329 1.00 95.12 130 LEU A C 1
ATOM 1031 O O . LEU A 1 130 ? -6.874 1.402 -24.621 1.00 95.12 130 LEU A O 1
ATOM 1035 N N . GLY A 1 131 ? -5.482 3.109 -25.049 1.00 93.56 131 GLY A N 1
ATOM 1036 C CA . GLY A 1 131 ? -5.889 3.931 -23.909 1.00 93.56 131 GLY A CA 1
ATOM 1037 C C . GLY A 1 131 ? -7.373 4.300 -23.947 1.00 93.56 131 GLY A C 1
ATOM 1038 O O . GLY A 1 131 ? -8.051 4.202 -22.929 1.00 93.56 131 GLY A O 1
ATOM 1039 N N . LEU A 1 132 ? -7.908 4.647 -25.121 1.00 95.00 132 LEU A N 1
ATOM 1040 C CA . LEU A 1 132 ? -9.327 4.956 -25.294 1.00 95.00 132 LEU A CA 1
ATOM 1041 C C . LEU A 1 132 ? -10.213 3.737 -25.014 1.00 95.00 132 LEU A C 1
ATOM 1043 O O . LEU A 1 132 ? -11.219 3.875 -24.323 1.00 95.00 132 LEU A O 1
ATOM 1047 N N . VAL A 1 133 ? -9.825 2.546 -25.487 1.00 93.12 133 VAL A N 1
ATOM 1048 C CA . VAL A 1 133 ? -10.523 1.288 -25.169 1.00 93.12 133 VAL A CA 1
ATOM 1049 C C . VAL A 1 133 ? -10.570 1.068 -23.657 1.00 93.12 133 VAL A C 1
ATOM 1051 O O . VAL A 1 133 ? -11.626 0.734 -23.126 1.00 93.12 133 VAL A O 1
ATOM 1054 N N . PHE A 1 134 ? -9.467 1.322 -22.948 1.00 90.81 134 PHE A N 1
ATOM 1055 C CA . PHE A 1 134 ? -9.433 1.223 -21.490 1.00 90.81 134 PHE A CA 1
ATOM 1056 C C . PHE A 1 134 ? -10.302 2.269 -20.787 1.00 90.81 134 PHE A C 1
ATOM 1058 O O . PHE A 1 134 ? -10.996 1.928 -19.835 1.00 90.81 134 PHE A O 1
ATOM 1065 N N . VAL A 1 135 ? -10.301 3.523 -21.239 1.00 89.06 135 VAL A N 1
ATOM 1066 C CA . VAL A 1 135 ? -11.121 4.584 -20.630 1.00 89.06 135 VAL A CA 1
ATOM 1067 C C . VAL A 1 135 ? -12.610 4.308 -20.840 1.00 89.06 135 VAL A C 1
ATOM 1069 O O . VAL A 1 135 ? -13.379 4.315 -19.880 1.00 89.06 135 VAL A O 1
ATOM 1072 N N . VAL A 1 136 ? -13.017 4.004 -22.076 1.00 90.31 136 VAL A N 1
ATOM 1073 C CA . VAL A 1 136 ? -14.420 3.712 -22.416 1.00 90.31 136 VAL A CA 1
ATOM 1074 C C . VAL A 1 136 ? -14.885 2.414 -21.755 1.00 90.31 136 VAL A C 1
ATOM 1076 O O . VAL A 1 136 ? -16.008 2.341 -21.263 1.00 90.31 136 VAL A O 1
ATOM 1079 N N . GLY A 1 137 ? -14.007 1.411 -21.671 1.00 86.25 137 GLY A N 1
ATOM 1080 C CA . GLY A 1 137 ? -14.270 0.146 -20.986 1.00 86.25 137 GLY A CA 1
ATOM 1081 C C . GLY A 1 137 ? -14.284 0.231 -19.457 1.00 86.25 137 GLY A C 1
ATOM 1082 O O . GLY A 1 137 ? -14.508 -0.794 -18.815 1.00 86.25 137 GLY A O 1
ATOM 1083 N N . LYS A 1 138 ? -14.038 1.413 -18.860 1.00 82.31 138 LYS A N 1
ATOM 1084 C CA . LYS A 1 138 ? -13.807 1.587 -17.411 1.00 82.31 138 LYS A CA 1
ATOM 1085 C C . LYS A 1 138 ? -12.771 0.581 -16.880 1.00 82.31 138 LYS A C 1
ATOM 1087 O O . LYS A 1 138 ? -12.946 -0.049 -15.839 1.00 82.31 138 LYS A O 1
ATOM 1092 N N . GLY A 1 139 ? -11.695 0.400 -17.639 1.00 83.25 139 GLY A N 1
ATOM 1093 C CA . GLY A 1 139 ? -10.692 -0.639 -17.442 1.00 83.25 139 GLY A CA 1
ATOM 1094 C C . GLY A 1 139 ? -11.096 -1.965 -18.091 1.00 83.25 139 GLY A C 1
ATOM 1095 O O . GLY A 1 139 ? -11.506 -2.008 -19.247 1.00 83.25 139 GLY A O 1
ATOM 1096 N N . MET A 1 140 ? -10.930 -3.064 -17.352 1.00 82.56 140 MET A N 1
ATOM 1097 C CA . MET A 1 140 ? -11.410 -4.395 -17.736 1.00 82.56 140 MET A CA 1
ATOM 1098 C C . MET A 1 140 ? -12.246 -4.957 -16.576 1.00 82.56 140 MET A C 1
ATOM 1100 O O . MET A 1 140 ? -11.700 -5.685 -15.750 1.00 82.56 140 MET A O 1
ATOM 1104 N N . PRO A 1 141 ? -13.540 -4.618 -16.449 1.00 75.25 141 PRO A N 1
ATOM 1105 C CA . PRO A 1 141 ? -14.348 -4.999 -15.284 1.00 75.25 141 PRO A CA 1
ATOM 1106 C C . PRO A 1 141 ? -14.437 -6.521 -15.099 1.00 75.25 141 PRO A C 1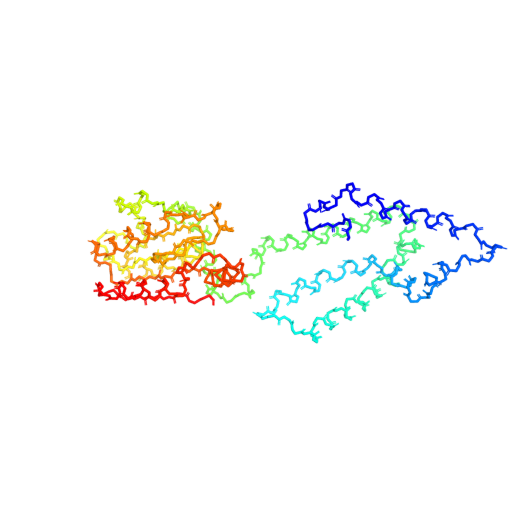
ATOM 1108 O O . PRO A 1 141 ? -14.402 -7.008 -13.976 1.00 75.25 141 PRO A O 1
ATOM 1111 N N . ASN A 1 142 ? -14.412 -7.278 -16.200 1.00 81.56 142 ASN A N 1
ATOM 1112 C CA . ASN A 1 142 ? -14.431 -8.744 -16.190 1.00 81.56 142 ASN A CA 1
ATOM 1113 C C . ASN A 1 142 ? -13.119 -9.387 -15.696 1.00 81.56 142 ASN A C 1
ATOM 1115 O O . ASN A 1 142 ? -13.043 -10.611 -15.619 1.00 81.56 142 ASN A O 1
ATOM 1119 N N . ARG A 1 143 ? -12.070 -8.602 -15.393 1.00 82.38 143 ARG A N 1
ATOM 1120 C CA . ARG A 1 143 ? -10.794 -9.134 -14.876 1.00 82.38 143 ARG A CA 1
ATOM 1121 C C . ARG A 1 143 ? -10.890 -9.597 -13.423 1.00 82.38 143 ARG A C 1
ATOM 1123 O O . ARG A 1 143 ? -10.019 -10.333 -12.972 1.00 82.38 143 ARG A O 1
ATOM 1130 N N . PHE A 1 144 ? -11.910 -9.138 -12.699 1.00 80.12 144 PHE A N 1
ATOM 1131 C CA . PHE A 1 144 ? -12.142 -9.500 -11.309 1.00 80.12 144 PHE A CA 1
ATOM 1132 C C . PHE A 1 144 ? -13.548 -10.078 -11.121 1.00 80.12 144 PHE A C 1
ATOM 1134 O O . PHE A 1 144 ? -14.464 -9.724 -11.867 1.00 80.12 144 PHE A O 1
ATOM 1141 N N . PRO A 1 145 ? -13.747 -10.944 -10.112 1.00 82.06 145 PRO A N 1
ATOM 1142 C CA . PRO A 1 145 ? -15.080 -11.357 -9.701 1.00 82.06 145 PRO A CA 1
ATOM 1143 C C . PRO A 1 145 ? -15.961 -10.144 -9.369 1.00 82.06 145 PRO A C 1
ATOM 1145 O O . PRO A 1 145 ? -15.471 -9.151 -8.829 1.00 82.06 145 PRO A O 1
ATOM 1148 N N . LEU A 1 146 ? -17.271 -10.250 -9.629 1.00 78.62 146 LEU A N 1
ATOM 1149 C CA . LEU A 1 146 ? -18.245 -9.162 -9.429 1.00 78.62 146 LEU A CA 1
ATOM 1150 C C . LEU A 1 146 ? -18.170 -8.542 -8.021 1.00 78.62 146 LEU A C 1
ATOM 1152 O O . LEU A 1 146 ? -18.344 -7.339 -7.857 1.00 78.62 146 LEU A O 1
ATOM 1156 N N . VAL A 1 147 ? -17.854 -9.361 -7.013 1.00 76.00 147 VAL A N 1
ATOM 1157 C CA . VAL A 1 147 ? -17.704 -8.923 -5.621 1.00 76.00 147 VAL A CA 1
ATOM 1158 C C . VAL A 1 147 ? -16.566 -7.904 -5.443 1.00 76.00 147 VAL A C 1
ATOM 1160 O O . VAL A 1 147 ? -16.741 -6.907 -4.755 1.00 76.00 147 VAL A O 1
ATOM 1163 N N . VAL A 1 148 ? -15.434 -8.079 -6.131 1.00 77.50 148 VAL A N 1
ATOM 1164 C CA . VAL A 1 148 ? -14.291 -7.147 -6.074 1.00 77.50 148 VAL A CA 1
ATOM 1165 C C . VAL A 1 148 ? -14.647 -5.822 -6.739 1.00 77.50 148 VAL A C 1
ATOM 1167 O O . VAL A 1 148 ? -14.285 -4.760 -6.246 1.00 77.50 148 VAL A O 1
ATOM 1170 N N . TYR A 1 149 ? -15.401 -5.880 -7.838 1.00 73.12 149 TYR A N 1
ATOM 1171 C CA . TYR A 1 149 ? -15.891 -4.683 -8.512 1.00 73.12 149 TYR A CA 1
ATOM 1172 C C . TYR A 1 149 ? -16.854 -3.878 -7.628 1.00 73.12 149 TYR A C 1
ATOM 1174 O O . TYR A 1 149 ? -16.756 -2.654 -7.567 1.00 73.12 149 TYR A O 1
ATOM 1182 N N . ALA A 1 150 ? -17.743 -4.561 -6.897 1.00 72.12 150 ALA A N 1
ATOM 1183 C CA . ALA A 1 150 ? -18.633 -3.917 -5.935 1.00 72.12 150 ALA A CA 1
ATOM 1184 C C . ALA A 1 150 ? -17.855 -3.216 -4.806 1.00 72.12 150 ALA A C 1
ATOM 1186 O O . ALA A 1 150 ? -18.227 -2.114 -4.404 1.00 72.12 150 ALA A O 1
ATOM 1187 N N . PHE A 1 151 ? -16.752 -3.810 -4.336 1.00 70.25 151 PHE A N 1
ATOM 1188 C CA . PHE A 1 151 ? -15.873 -3.180 -3.346 1.00 70.25 151 PHE A CA 1
ATOM 1189 C C . PHE A 1 151 ? -15.116 -1.964 -3.898 1.00 70.25 151 PHE A C 1
ATOM 1191 O O . PHE A 1 151 ? -15.004 -0.956 -3.203 1.00 70.25 151 PHE A O 1
ATOM 1198 N N . ASP A 1 152 ? -14.623 -2.023 -5.137 1.00 72.81 152 ASP A N 1
ATOM 1199 C CA . ASP A 1 152 ? -13.914 -0.903 -5.773 1.00 72.81 152 ASP A CA 1
ATOM 1200 C C . ASP A 1 152 ? -14.834 0.310 -5.996 1.00 72.81 152 ASP A C 1
ATOM 1202 O O . ASP A 1 152 ? -14.455 1.445 -5.699 1.00 72.81 152 ASP A O 1
ATOM 1206 N N . GLN A 1 153 ? -16.080 0.076 -6.426 1.00 71.31 153 GLN A N 1
ATOM 1207 C CA . GLN A 1 153 ? -17.080 1.143 -6.535 1.00 71.31 153 GLN A CA 1
ATOM 1208 C C . GLN A 1 153 ? -17.412 1.763 -5.176 1.00 71.31 153 GLN A C 1
ATOM 1210 O O . GLN A 1 153 ? -17.346 2.985 -5.042 1.00 71.31 153 GLN A O 1
ATOM 1215 N N . ALA A 1 154 ? -17.681 0.932 -4.161 1.00 67.12 154 ALA A N 1
ATOM 1216 C CA . ALA A 1 154 ? -17.949 1.412 -2.806 1.00 67.12 154 ALA A CA 1
ATOM 1217 C C . ALA A 1 154 ? -16.783 2.258 -2.273 1.00 67.12 154 ALA A C 1
ATOM 1219 O O . ALA A 1 154 ? -16.994 3.301 -1.658 1.00 67.12 154 ALA A O 1
ATOM 1220 N N . LYS A 1 155 ? -15.540 1.858 -2.567 1.00 69.06 155 LYS A N 1
ATOM 1221 C CA . LYS A 1 155 ? -14.351 2.641 -2.231 1.00 69.06 155 LYS A CA 1
ATOM 1222 C C . LYS A 1 155 ? -14.328 3.989 -2.943 1.00 69.06 155 LYS A C 1
ATOM 1224 O O . LYS A 1 155 ? -14.069 4.992 -2.289 1.00 69.06 155 LYS A O 1
ATOM 1229 N N . SER A 1 156 ? -14.600 4.039 -4.246 1.00 66.38 156 SER A N 1
ATOM 1230 C CA . SER A 1 156 ? -14.603 5.298 -5.003 1.00 66.38 156 SER A CA 1
ATOM 1231 C C . SER A 1 156 ? -15.648 6.300 -4.500 1.00 66.38 156 SER A C 1
ATOM 1233 O O . SER A 1 156 ? -15.395 7.505 -4.524 1.00 66.38 156 SER A O 1
ATOM 1235 N N . GLU A 1 157 ? -16.807 5.821 -4.055 1.00 65.94 157 GLU A N 1
ATOM 1236 C CA . GLU A 1 157 ? -17.867 6.659 -3.482 1.00 65.94 157 GLU A CA 1
ATOM 1237 C C . GLU A 1 157 ? -17.486 7.146 -2.077 1.00 65.94 157 GLU A C 1
ATOM 1239 O O . GLU A 1 157 ? -17.549 8.343 -1.797 1.00 65.94 157 GLU A O 1
ATOM 1244 N N . ALA A 1 158 ? -16.964 6.244 -1.242 1.00 67.50 158 ALA A N 1
ATOM 1245 C CA . ALA A 1 158 ? -16.499 6.530 0.114 1.00 67.50 158 ALA A CA 1
ATOM 1246 C C . ALA A 1 158 ? -15.310 7.508 0.191 1.00 67.50 158 ALA A C 1
ATOM 1248 O O . ALA A 1 158 ? -15.105 8.141 1.223 1.00 67.50 158 ALA A O 1
ATOM 1249 N N . LEU A 1 159 ? -14.532 7.672 -0.888 1.00 68.44 159 LEU A N 1
ATOM 1250 C CA . LEU A 1 159 ? -13.406 8.619 -0.948 1.00 68.44 159 LEU A CA 1
ATOM 1251 C C . LEU A 1 159 ? -13.817 10.104 -0.870 1.00 68.44 159 LEU A C 1
ATOM 1253 O O . LEU A 1 159 ? -12.934 10.955 -0.809 1.00 68.44 159 LEU A O 1
ATOM 1257 N N . HIS A 1 160 ? -15.114 10.425 -0.878 1.00 75.12 160 HIS A N 1
ATOM 1258 C CA . HIS A 1 160 ? -15.617 11.793 -0.686 1.00 75.12 160 HIS A CA 1
ATOM 1259 C C . HIS A 1 160 ? -16.095 12.066 0.748 1.00 75.12 160 HIS A C 1
ATOM 1261 O O . HIS A 1 160 ? -16.498 13.187 1.051 1.00 75.12 160 HIS A O 1
ATOM 1267 N N . ASP A 1 161 ? -16.084 11.055 1.620 1.00 82.38 161 ASP A N 1
ATOM 1268 C CA . ASP A 1 161 ? -16.489 11.201 3.013 1.00 82.38 161 ASP A CA 1
ATOM 1269 C C . ASP A 1 161 ? -15.263 11.447 3.898 1.00 82.38 161 ASP A C 1
ATOM 1271 O O . ASP A 1 161 ? -14.454 10.542 4.123 1.00 82.38 161 ASP A O 1
ATOM 1275 N N . ASN A 1 162 ? -15.145 12.662 4.440 1.00 84.38 162 ASN A N 1
ATOM 1276 C CA . ASN A 1 162 ? -14.037 13.034 5.322 1.00 84.38 162 ASN A CA 1
ATOM 1277 C C . ASN A 1 162 ? -13.930 12.120 6.549 1.00 84.38 162 ASN A C 1
ATOM 1279 O O . ASN A 1 162 ? -12.825 11.854 7.008 1.00 84.38 162 ASN A O 1
ATOM 1283 N N . ARG A 1 163 ? -15.044 11.537 7.010 1.00 84.00 163 ARG A N 1
ATOM 1284 C CA . ARG A 1 163 ? -15.061 10.556 8.110 1.00 84.00 163 ARG A CA 1
ATOM 1285 C C . ARG A 1 163 ? -14.289 9.272 7.789 1.00 84.00 163 ARG A C 1
ATOM 1287 O O . ARG A 1 163 ? -13.926 8.535 8.697 1.00 84.00 163 ARG A O 1
ATOM 1294 N N . ILE A 1 164 ? -14.070 8.992 6.503 1.00 84.75 164 ILE A N 1
ATOM 1295 C CA . ILE A 1 164 ? -13.285 7.859 6.001 1.00 84.75 164 ILE A CA 1
ATOM 1296 C C . ILE A 1 164 ? -11.884 8.322 5.588 1.00 84.75 164 ILE A C 1
ATOM 1298 O O . ILE A 1 164 ? -10.915 7.588 5.781 1.00 84.75 164 ILE A O 1
ATOM 1302 N N . THR A 1 165 ? -11.751 9.503 4.980 1.00 85.19 165 THR A N 1
ATOM 1303 C CA . THR A 1 165 ? -10.477 9.948 4.393 1.00 85.19 165 THR A CA 1
ATOM 1304 C C . THR A 1 165 ? -9.549 10.682 5.347 1.00 85.19 165 THR A C 1
ATOM 1306 O O . THR A 1 165 ? -8.345 10.693 5.085 1.00 85.19 165 THR A O 1
ATOM 1309 N N . GLU A 1 166 ? -10.063 11.265 6.427 1.00 90.62 166 GLU A N 1
ATOM 1310 C CA . GLU A 1 166 ? -9.256 11.949 7.439 1.00 90.62 166 GLU A CA 1
ATOM 1311 C C . GLU A 1 166 ? -8.890 10.986 8.582 1.00 90.62 166 GLU A C 1
ATOM 1313 O O . GLU A 1 166 ? -9.745 10.220 9.038 1.00 90.62 166 GLU A O 1
ATOM 1318 N N . PRO A 1 167 ? -7.614 10.957 9.011 1.00 93.50 167 PRO A N 1
ATOM 1319 C CA . PRO A 1 167 ? -7.204 10.157 10.155 1.00 93.50 167 PRO A CA 1
ATOM 1320 C C . PRO A 1 167 ? -7.725 10.772 11.459 1.00 93.50 167 PRO A C 1
ATOM 1322 O O . PRO A 1 167 ? -7.910 11.983 11.555 1.00 93.50 167 PRO A O 1
ATOM 1325 N N . VAL A 1 168 ? -7.899 9.938 12.482 1.00 95.88 168 VAL A N 1
ATOM 1326 C CA . VAL A 1 168 ? -8.223 10.392 13.843 1.00 95.88 168 VAL A CA 1
ATOM 1327 C C . VAL A 1 168 ? -6.913 10.666 14.573 1.00 95.88 168 VAL A C 1
ATOM 1329 O O . VAL A 1 168 ? -6.094 9.754 14.716 1.00 95.88 168 VAL A O 1
ATOM 1332 N N . ASP A 1 169 ? -6.711 11.902 15.024 1.00 95.19 169 ASP A N 1
ATOM 1333 C CA . ASP A 1 169 ? -5.554 12.275 15.840 1.00 95.19 169 ASP A CA 1
ATOM 1334 C C . ASP A 1 169 ? -5.749 11.933 17.331 1.00 95.19 169 ASP A C 1
ATOM 1336 O O . ASP A 1 169 ? -6.784 11.410 17.756 1.00 95.19 169 ASP A O 1
ATOM 1340 N N . LEU A 1 170 ? -4.713 12.180 18.137 1.00 96.56 170 LEU A N 1
ATOM 1341 C CA . LEU A 1 170 ? -4.737 11.894 19.572 1.00 96.56 170 LEU A CA 1
ATOM 1342 C C . LEU A 1 170 ? -5.796 12.703 20.328 1.00 96.56 170 LEU A C 1
ATOM 1344 O O . LEU A 1 170 ? -6.428 12.171 21.240 1.00 96.56 170 LEU A O 1
ATOM 1348 N N . GLU A 1 171 ? -5.984 13.972 19.982 1.00 97.12 171 GLU A N 1
ATOM 1349 C CA . GLU A 1 171 ? -6.882 14.854 20.726 1.00 97.12 171 GLU A CA 1
ATOM 1350 C C . GLU A 1 171 ? -8.345 14.505 20.437 1.00 97.12 171 GLU A C 1
ATOM 1352 O O . GLU A 1 171 ? -9.134 14.375 21.374 1.00 97.12 171 GLU A O 1
ATOM 1357 N N . ALA A 1 172 ? -8.682 14.208 19.179 1.00 96.12 172 ALA A N 1
ATOM 1358 C CA . ALA A 1 172 ? -9.989 13.679 18.801 1.00 96.12 172 ALA A CA 1
ATOM 1359 C C . ALA A 1 172 ? -10.271 12.326 19.477 1.00 96.12 172 ALA A C 1
ATOM 1361 O O . ALA A 1 172 ? -11.363 12.117 20.008 1.00 96.12 172 ALA A O 1
ATOM 1362 N N . ALA A 1 173 ? -9.283 11.421 19.527 1.00 96.56 173 ALA A N 1
ATOM 1363 C CA . ALA A 1 173 ? -9.431 10.140 20.221 1.00 96.56 173 ALA A CA 1
ATOM 1364 C C . ALA A 1 173 ? -9.697 10.325 21.726 1.00 96.56 173 ALA A C 1
ATOM 1366 O O . ALA A 1 173 ? -10.599 9.690 22.267 1.00 96.56 173 ALA A O 1
ATOM 1367 N N . ARG A 1 174 ? -8.968 11.230 22.394 1.00 97.31 174 ARG A N 1
ATOM 1368 C CA . ARG A 1 174 ? -9.165 11.560 23.820 1.00 97.31 174 ARG A CA 1
ATOM 1369 C C . ARG A 1 174 ? -10.510 12.213 24.107 1.00 97.31 174 ARG A C 1
ATOM 1371 O O . ARG A 1 174 ? -11.089 11.972 25.161 1.00 97.31 174 ARG A O 1
ATOM 1378 N N . ALA A 1 175 ? -10.995 13.043 23.189 1.00 96.44 175 ALA A N 1
ATOM 1379 C CA . ALA A 1 175 ? -12.298 13.686 23.298 1.00 96.44 175 ALA A CA 1
ATOM 1380 C C . ALA A 1 175 ? -13.467 12.732 22.977 1.00 96.44 175 ALA A C 1
ATOM 1382 O O . ALA A 1 175 ? -14.626 13.103 23.158 1.00 96.44 175 ALA A O 1
ATOM 1383 N N . GLY A 1 176 ? -13.185 11.517 22.490 1.00 93.94 176 GLY A N 1
ATOM 1384 C CA . GLY A 1 176 ? -14.201 10.592 21.991 1.00 93.94 176 GLY A CA 1
ATOM 1385 C C . GLY A 1 176 ? -14.856 11.053 20.684 1.00 93.94 176 GLY A C 1
ATOM 1386 O O . GLY A 1 176 ? -15.904 10.534 20.300 1.00 93.94 176 GLY A O 1
ATOM 1387 N N . GLU A 1 177 ? -14.241 12.000 19.973 1.00 94.56 177 GLU A N 1
ATOM 1388 C CA . GLU A 1 177 ? -14.695 12.543 18.687 1.00 94.56 177 GLU A CA 1
ATOM 1389 C C . GLU A 1 177 ? -14.297 11.614 17.527 1.00 94.56 177 GLU A C 1
ATOM 1391 O O . GLU A 1 177 ? -13.688 12.014 16.535 1.00 94.56 177 GLU A O 1
ATOM 1396 N N . VAL A 1 178 ? -14.638 10.330 17.655 1.00 95.19 178 VAL A N 1
ATOM 1397 C CA . VAL A 1 178 ? -14.352 9.312 16.641 1.00 95.19 178 VAL A CA 1
ATOM 1398 C C . VAL A 1 178 ? -15.527 9.212 15.662 1.00 95.19 178 VAL A C 1
ATOM 1400 O O . VAL A 1 178 ? -16.675 9.060 16.096 1.00 95.19 178 VAL A O 1
ATOM 1403 N N . PRO A 1 179 ? -15.287 9.264 14.337 1.00 95.12 179 PRO A N 1
ATOM 1404 C CA . PRO A 1 179 ? -16.361 9.226 13.358 1.00 95.12 179 PRO A CA 1
ATOM 1405 C C . PRO A 1 179 ? -17.241 7.982 13.479 1.00 95.12 179 PRO A C 1
ATOM 1407 O O . PRO A 1 179 ? -16.758 6.846 13.472 1.00 95.12 179 PRO A O 1
ATOM 1410 N N . ARG A 1 180 ? -18.559 8.212 13.521 1.00 94.19 180 ARG A N 1
ATOM 1411 C CA . ARG A 1 180 ? -19.572 7.165 13.388 1.00 94.19 180 ARG A CA 1
ATOM 1412 C C . ARG A 1 180 ? -19.983 6.998 11.927 1.00 94.19 180 ARG A C 1
ATOM 1414 O O . ARG A 1 180 ? -20.404 7.958 11.274 1.00 94.19 180 ARG A O 1
ATOM 1421 N N . LEU A 1 181 ? -19.929 5.757 11.458 1.00 93.62 181 LEU A N 1
ATOM 1422 C CA . LEU A 1 181 ? -20.364 5.315 10.136 1.00 93.62 181 LEU A CA 1
ATOM 1423 C C . LEU A 1 181 ? -21.339 4.131 10.253 1.00 93.62 181 LEU A C 1
ATOM 1425 O O . LEU A 1 181 ? -21.669 3.680 11.354 1.00 93.62 181 LEU A O 1
ATOM 1429 N N . GLY A 1 182 ? -21.813 3.635 9.112 1.00 92.56 182 GLY A N 1
ATOM 1430 C CA . GLY A 1 182 ? -22.816 2.578 9.059 1.00 92.56 182 GLY A CA 1
ATOM 1431 C C . GLY A 1 182 ? -24.221 3.112 9.340 1.00 92.56 182 GLY A C 1
ATOM 1432 O O . GLY A 1 182 ? -24.553 4.250 9.002 1.00 92.56 182 GLY A O 1
ATOM 1433 N N . ALA A 1 183 ? -25.051 2.310 10.009 1.00 92.94 183 ALA A N 1
ATOM 1434 C CA . ALA A 1 183 ? -26.407 2.718 10.352 1.00 92.94 183 ALA A CA 1
ATOM 1435 C C . ALA A 1 183 ? -26.415 3.873 11.388 1.00 92.94 183 ALA A C 1
ATOM 1437 O O . ALA A 1 183 ? -25.773 3.782 12.453 1.00 92.94 183 ALA A O 1
ATOM 1438 N N . PRO A 1 184 ? -27.155 4.969 11.122 1.00 91.00 184 PRO A N 1
ATOM 1439 C CA . PRO A 1 184 ? -27.248 6.095 12.043 1.00 91.00 184 PRO A CA 1
ATOM 1440 C C . PRO A 1 184 ? -27.979 5.703 13.334 1.00 91.00 184 PRO A C 1
ATOM 1442 O O . PRO A 1 184 ? -28.669 4.685 13.407 1.00 91.00 184 PRO A O 1
ATOM 1445 N N . ALA A 1 185 ? -27.847 6.526 14.377 1.00 87.44 185 ALA A N 1
ATOM 1446 C CA . ALA A 1 185 ? -28.663 6.365 15.579 1.00 87.44 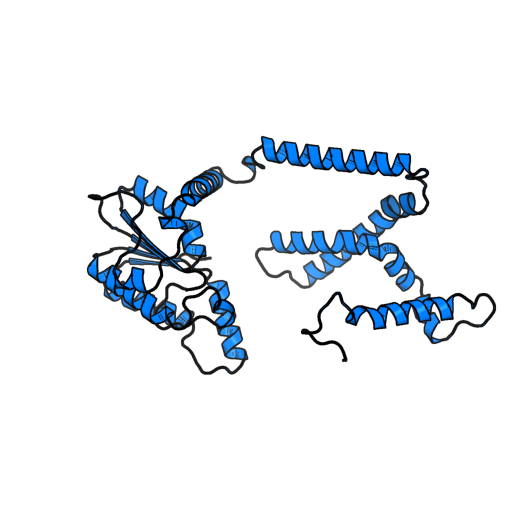185 ALA A CA 1
ATOM 1447 C C . ALA A 1 185 ? -30.166 6.361 15.206 1.00 87.44 185 ALA A C 1
ATOM 1449 O O . ALA A 1 185 ? -30.568 7.128 14.327 1.00 87.44 185 ALA A O 1
ATOM 1450 N N . PRO A 1 186 ? -31.003 5.513 15.837 1.00 92.81 186 PRO A N 1
ATOM 1451 C CA . PRO A 1 186 ? -30.765 4.768 17.077 1.00 92.81 186 PRO A CA 1
ATOM 1452 C C . PRO A 1 186 ? -30.212 3.341 16.888 1.00 92.81 186 PRO A C 1
ATOM 1454 O O . PRO A 1 186 ? -30.304 2.537 17.814 1.00 92.81 186 PRO A O 1
ATOM 1457 N N . ALA A 1 187 ? -29.657 2.993 15.719 1.00 93.94 187 ALA A N 1
ATOM 1458 C CA . ALA A 1 187 ? -29.047 1.678 15.520 1.00 93.94 187 ALA A CA 1
ATOM 1459 C C . ALA A 1 187 ? -27.950 1.401 16.574 1.00 93.94 187 ALA A C 1
ATOM 1461 O O . ALA A 1 187 ? -27.216 2.330 16.946 1.00 93.94 187 ALA A O 1
ATOM 1462 N N . PRO A 1 188 ? -27.810 0.153 17.059 1.00 93.94 188 PRO A N 1
ATOM 1463 C CA . PRO A 1 188 ? -26.807 -0.190 18.060 1.00 93.94 188 PRO A CA 1
ATOM 1464 C C . PRO A 1 188 ? -25.397 0.035 17.510 1.00 93.94 188 PRO A C 1
ATOM 1466 O O . PRO A 1 188 ? -25.093 -0.347 16.378 1.00 93.94 188 PRO A O 1
ATOM 1469 N N . LEU A 1 189 ? -24.535 0.647 18.321 1.00 95.06 189 LEU A N 1
ATOM 1470 C CA . LEU A 1 189 ? -23.107 0.714 18.037 1.00 95.06 189 LEU A CA 1
ATOM 1471 C C . LEU A 1 189 ? -22.497 -0.656 18.352 1.00 95.06 189 LEU A C 1
ATOM 1473 O O . LEU A 1 189 ? -22.666 -1.153 19.462 1.00 95.06 189 LEU A O 1
ATOM 1477 N N . ARG A 1 190 ? -21.864 -1.299 17.367 1.00 95.06 190 ARG A N 1
ATOM 1478 C CA . ARG A 1 190 ? -21.399 -2.691 17.507 1.00 95.06 190 ARG A CA 1
ATOM 1479 C C . ARG A 1 190 ? -19.901 -2.868 17.358 1.00 95.06 190 ARG A C 1
ATOM 1481 O O . ARG A 1 190 ? -19.341 -3.707 18.048 1.00 95.06 190 ARG A O 1
ATOM 1488 N N . LEU A 1 191 ? -19.275 -2.093 16.477 1.00 97.06 191 LEU A N 1
ATOM 1489 C CA . LEU A 1 191 ? -17.907 -2.339 16.036 1.00 97.06 191 LEU A CA 1
ATOM 1490 C C . LEU A 1 191 ? -17.060 -1.067 16.095 1.00 97.06 191 LEU A C 1
ATOM 1492 O O . LEU A 1 191 ? -17.497 -0.016 15.625 1.00 97.06 191 LEU A O 1
ATOM 1496 N N . LEU A 1 192 ? -15.828 -1.191 16.580 1.00 97.81 192 LEU A N 1
ATOM 1497 C CA . LEU A 1 192 ? -14.744 -0.248 16.305 1.00 97.81 192 LEU A CA 1
ATOM 1498 C C . LEU A 1 192 ? -13.816 -0.853 15.248 1.00 97.81 192 LEU A C 1
ATOM 1500 O O . LEU A 1 192 ? -13.280 -1.942 15.444 1.00 97.81 192 LEU A O 1
ATOM 1504 N N . VAL A 1 193 ? -13.586 -0.141 14.146 1.00 97.44 193 VAL A N 1
ATOM 1505 C CA . VAL A 1 193 ? -12.495 -0.451 13.214 1.00 97.44 193 VAL A CA 1
ATOM 1506 C C . VAL A 1 193 ? -11.291 0.398 13.597 1.00 97.44 193 VAL A C 1
ATOM 1508 O O . VAL A 1 193 ? -11.326 1.620 13.435 1.00 97.44 193 VAL A O 1
ATOM 1511 N N . TRP A 1 194 ? -10.243 -0.249 14.102 1.00 97.88 194 TRP A N 1
ATOM 1512 C CA . TRP A 1 194 ? -9.034 0.398 14.599 1.00 97.88 194 TRP A CA 1
ATOM 1513 C C . TRP A 1 194 ? -7.807 -0.037 13.793 1.00 97.88 194 TRP A C 1
ATOM 1515 O O . TRP A 1 194 ? -7.567 -1.234 13.609 1.00 97.88 194 TRP A O 1
ATOM 1525 N N . GLY A 1 195 ? -7.011 0.918 13.304 1.00 96.69 195 GLY A N 1
ATOM 1526 C CA . GLY A 1 195 ? -5.801 0.557 12.576 1.00 96.69 195 GLY A CA 1
ATOM 1527 C C . GLY A 1 195 ? -4.999 1.658 11.912 1.00 96.69 195 GLY A C 1
ATOM 1528 O O . GLY A 1 195 ? -5.074 2.826 12.280 1.00 96.69 195 GLY A O 1
ATOM 1529 N N . ASP A 1 196 ? -4.221 1.261 10.907 1.00 95.06 196 ASP A N 1
ATOM 1530 C CA . ASP A 1 196 ? -3.396 2.177 10.126 1.00 95.06 196 ASP A CA 1
ATOM 1531 C C . ASP A 1 196 ? -4.077 2.603 8.805 1.00 95.06 196 ASP A C 1
ATOM 1533 O O . ASP A 1 196 ? -5.285 2.454 8.601 1.00 95.06 196 ASP A O 1
ATOM 1537 N N . SER A 1 197 ? -3.306 3.116 7.844 1.00 92.31 197 SER A N 1
ATOM 1538 C CA . SER A 1 197 ? -3.828 3.462 6.516 1.00 92.31 197 SER A CA 1
ATOM 1539 C C . SER A 1 197 ? -4.411 2.272 5.726 1.00 92.31 197 SER A C 1
ATOM 1541 O O . SER A 1 197 ? -5.145 2.503 4.758 1.00 92.31 197 SER A O 1
ATOM 1543 N N . HIS A 1 198 ? -4.135 1.020 6.114 1.00 91.44 198 HIS A N 1
ATOM 1544 C CA . HIS A 1 198 ? -4.762 -0.183 5.556 1.00 91.44 198 HIS A CA 1
ATOM 1545 C C . HIS A 1 198 ? -6.138 -0.443 6.167 1.00 91.44 198 HIS A C 1
ATOM 1547 O O . HIS A 1 198 ? -7.030 -0.857 5.423 1.00 91.44 198 HIS A O 1
ATOM 1553 N N . ALA A 1 199 ? -6.375 -0.104 7.441 1.00 93.56 199 ALA A N 1
ATOM 1554 C CA . ALA A 1 199 ? -7.731 -0.116 8.000 1.00 93.56 199 ALA A CA 1
ATOM 1555 C C . ALA A 1 199 ? -8.664 0.800 7.202 1.00 93.56 199 ALA A C 1
ATOM 1557 O O . ALA A 1 199 ? -9.755 0.393 6.809 1.00 93.56 199 ALA A O 1
ATOM 1558 N N . ARG A 1 200 ? -8.193 1.995 6.823 1.00 92.00 200 ARG A N 1
ATOM 1559 C CA . ARG A 1 200 ? -8.939 2.889 5.921 1.00 92.00 200 ARG A CA 1
ATOM 1560 C C . ARG A 1 200 ? -9.336 2.217 4.607 1.00 92.00 200 ARG A C 1
ATOM 1562 O O . ARG A 1 200 ? -10.411 2.474 4.074 1.00 92.00 200 ARG A O 1
ATOM 1569 N N . SER A 1 201 ? -8.464 1.375 4.054 1.00 87.44 201 SER A N 1
ATOM 1570 C CA . SER A 1 201 ? -8.685 0.767 2.740 1.00 87.44 201 SER A CA 1
ATOM 1571 C C . SER A 1 201 ? -9.860 -0.216 2.709 1.00 87.44 201 SER A C 1
ATOM 1573 O O . SER A 1 201 ? -10.469 -0.379 1.651 1.00 87.44 201 SER A O 1
ATOM 1575 N N . ILE A 1 202 ? -10.196 -0.814 3.859 1.00 88.94 202 ILE A N 1
ATOM 1576 C CA . ILE A 1 202 ? -11.304 -1.766 4.011 1.00 88.94 202 ILE A CA 1
ATOM 1577 C C . ILE A 1 202 ? -12.599 -1.109 4.507 1.00 88.94 202 ILE A C 1
ATOM 1579 O O . ILE A 1 202 ? -13.662 -1.714 4.375 1.00 88.94 202 ILE A O 1
ATOM 1583 N N . LEU A 1 203 ? -12.540 0.121 5.041 1.00 90.75 203 LEU A N 1
ATOM 1584 C CA . LEU A 1 203 ? -13.702 0.815 5.611 1.00 90.75 203 LEU A CA 1
ATOM 1585 C C . LEU A 1 203 ? -14.940 0.813 4.705 1.00 90.75 203 LEU A C 1
ATOM 1587 O O . LEU A 1 203 ? -16.002 0.478 5.217 1.00 90.75 203 LEU A O 1
ATOM 1591 N N . PRO A 1 204 ? -14.862 1.085 3.386 1.00 88.81 204 PRO A N 1
ATOM 1592 C CA . PRO A 1 204 ? -16.056 1.100 2.535 1.00 88.81 204 PRO A CA 1
ATOM 1593 C C . PRO A 1 204 ? -16.824 -0.231 2.542 1.00 88.81 204 PRO A C 1
ATOM 1595 O O . PRO A 1 204 ? -18.053 -0.247 2.537 1.00 88.81 204 PRO A O 1
ATOM 1598 N N . ALA A 1 205 ? -16.101 -1.354 2.602 1.00 86.69 205 ALA A N 1
ATOM 1599 C CA . ALA A 1 205 ? -16.700 -2.680 2.693 1.00 86.69 205 ALA A CA 1
ATOM 1600 C C . ALA A 1 205 ? -17.351 -2.915 4.065 1.00 86.69 205 ALA A C 1
ATOM 1602 O O . ALA A 1 205 ? -18.469 -3.424 4.137 1.00 86.69 205 ALA A O 1
ATOM 1603 N N . VAL A 1 206 ? -16.671 -2.515 5.144 1.00 91.50 206 VAL A N 1
ATOM 1604 C CA . VAL A 1 206 ? -17.170 -2.676 6.519 1.00 91.50 206 VAL A CA 1
ATOM 1605 C C . VAL A 1 206 ? -18.389 -1.786 6.776 1.00 91.50 206 VAL A C 1
ATOM 1607 O O . VAL A 1 206 ? -19.364 -2.248 7.360 1.00 91.50 206 VAL A O 1
ATOM 1610 N N . VAL A 1 207 ? -18.370 -0.539 6.295 1.00 91.50 207 VAL A N 1
ATOM 1611 C CA . VAL A 1 207 ? -19.485 0.416 6.400 1.00 91.50 207 VAL A CA 1
ATOM 1612 C C . VAL A 1 207 ? -20.728 -0.146 5.725 1.00 91.50 207 VAL A C 1
ATOM 1614 O O . VAL A 1 207 ? -21.774 -0.232 6.362 1.00 91.50 207 VAL A O 1
ATOM 1617 N N . ARG A 1 208 ? -20.601 -0.617 4.479 1.00 88.69 208 ARG A N 1
ATOM 1618 C CA . ARG A 1 208 ? -21.718 -1.228 3.752 1.00 88.69 208 ARG A CA 1
ATOM 1619 C C . ARG A 1 208 ? -22.272 -2.458 4.475 1.00 88.69 208 ARG A C 1
ATOM 1621 O O . ARG A 1 208 ? -23.483 -2.588 4.621 1.00 88.69 208 ARG A O 1
ATOM 1628 N N . ALA A 1 209 ? -21.399 -3.339 4.964 1.00 90.88 209 ALA A N 1
ATOM 1629 C CA . ALA A 1 209 ? -21.827 -4.506 5.732 1.00 90.88 209 ALA A CA 1
ATOM 1630 C C . ALA A 1 209 ? -22.557 -4.103 7.026 1.00 90.88 209 ALA A C 1
ATOM 1632 O O . ALA A 1 209 ? -23.538 -4.742 7.409 1.00 90.88 209 ALA A O 1
ATOM 1633 N N . ALA A 1 210 ? -22.116 -3.034 7.690 1.00 93.06 210 ALA A N 1
ATOM 1634 C CA . ALA A 1 210 ? -22.768 -2.512 8.882 1.00 93.06 210 ALA A CA 1
ATOM 1635 C C . ALA A 1 210 ? -24.159 -1.929 8.578 1.00 93.06 210 ALA A C 1
ATOM 1637 O O . ALA A 1 210 ? -25.103 -2.204 9.317 1.00 93.06 210 ALA A O 1
ATOM 1638 N N . GLU A 1 211 ? -24.317 -1.196 7.472 1.00 92.62 211 GLU A N 1
ATOM 1639 C CA . GLU A 1 211 ? -25.618 -0.692 7.003 1.00 92.62 211 GLU A CA 1
ATOM 1640 C C . GLU A 1 211 ? -26.593 -1.837 6.706 1.00 92.62 211 GLU A C 1
ATOM 1642 O O . GLU A 1 211 ? -27.721 -1.829 7.203 1.00 92.62 211 GLU A O 1
ATOM 1647 N N . GLU A 1 212 ? -26.141 -2.861 5.974 1.00 93.31 212 GLU A N 1
ATOM 1648 C CA . GLU A 1 212 ? -26.936 -4.053 5.642 1.00 93.31 212 GLU A CA 1
ATOM 1649 C C . GLU A 1 212 ? -27.387 -4.832 6.897 1.00 93.31 212 GLU A C 1
ATOM 1651 O O . GLU A 1 212 ? -28.416 -5.508 6.870 1.00 93.31 212 GLU A O 1
ATOM 1656 N N . ASN A 1 213 ? -26.662 -4.698 8.014 1.00 93.81 213 ASN A N 1
ATOM 1657 C CA . ASN A 1 213 ? -26.965 -5.342 9.297 1.00 93.81 213 ASN A CA 1
ATOM 1658 C C . ASN A 1 213 ? -27.561 -4.389 10.352 1.00 93.81 213 ASN A C 1
ATOM 1660 O O . ASN A 1 213 ? -27.665 -4.770 11.521 1.00 93.81 213 ASN A O 1
ATOM 1664 N N . ASN A 1 214 ? -27.957 -3.167 9.970 1.00 95.06 214 ASN A N 1
ATOM 1665 C CA . ASN A 1 214 ? -28.484 -2.138 10.876 1.00 95.06 214 ASN A CA 1
ATOM 1666 C C . ASN A 1 214 ? -27.586 -1.906 12.113 1.00 95.06 214 ASN A C 1
ATOM 1668 O O . ASN A 1 214 ? -28.060 -1.854 13.251 1.00 95.06 214 ASN A O 1
ATOM 1672 N N . ALA A 1 215 ? -26.276 -1.809 11.888 1.00 95.69 215 ALA A N 1
ATOM 1673 C CA . ALA A 1 215 ? -25.261 -1.595 12.912 1.00 95.69 215 ALA A CA 1
ATOM 1674 C C . ALA A 1 215 ? -24.518 -0.274 12.677 1.00 95.69 215 ALA A C 1
ATOM 1676 O O . ALA A 1 215 ? -24.143 0.055 11.550 1.00 95.69 215 ALA A O 1
ATOM 1677 N N . GLY A 1 216 ? -24.290 0.481 13.750 1.00 95.81 216 GLY A N 1
ATOM 1678 C CA . GLY A 1 216 ? -23.357 1.603 13.750 1.00 95.81 216 GLY A CA 1
ATOM 1679 C C . GLY A 1 216 ? -21.938 1.121 14.041 1.00 95.81 216 GLY A C 1
ATOM 1680 O O . GLY A 1 216 ? -21.747 0.206 14.851 1.00 95.81 216 GLY A O 1
ATOM 1681 N N . ILE A 1 217 ? -20.949 1.763 13.423 1.00 96.38 217 ILE A N 1
ATOM 1682 C CA . ILE A 1 217 ? -19.528 1.496 13.667 1.00 96.38 217 ILE A CA 1
ATOM 1683 C C . ILE A 1 217 ? -18.778 2.792 13.970 1.00 96.38 217 ILE A C 1
ATOM 1685 O O . ILE A 1 217 ? -19.136 3.847 13.444 1.00 96.38 217 ILE A O 1
ATOM 1689 N N . LEU A 1 218 ? -17.736 2.705 14.792 1.00 96.75 218 LEU A N 1
ATOM 1690 C CA . LEU A 1 218 ? -16.729 3.754 14.940 1.00 96.75 218 LEU A CA 1
ATOM 1691 C C . LEU A 1 218 ? -15.501 3.404 14.107 1.00 96.75 218 LEU A C 1
ATOM 1693 O O . LEU A 1 218 ? -15.155 2.230 13.961 1.00 96.75 218 LEU A O 1
ATOM 1697 N N . THR A 1 219 ? -14.829 4.416 13.571 1.00 95.31 219 THR A N 1
ATOM 1698 C CA . THR A 1 219 ? -13.618 4.217 12.770 1.00 95.31 219 THR A CA 1
ATOM 1699 C C . THR A 1 219 ? -12.492 5.100 13.270 1.00 95.31 219 THR A C 1
ATOM 1701 O O . THR A 1 219 ? -12.567 6.320 13.155 1.00 95.31 219 THR A O 1
ATOM 1704 N N . ALA A 1 220 ? -11.433 4.480 13.779 1.00 96.56 220 ALA A N 1
ATOM 1705 C CA . ALA A 1 220 ? -10.245 5.167 14.258 1.00 96.56 220 ALA A CA 1
ATOM 1706 C C . ALA A 1 220 ? -9.022 4.626 13.522 1.00 96.56 220 ALA A C 1
ATOM 1708 O O . ALA A 1 220 ? -8.563 3.512 13.772 1.00 96.56 220 ALA A O 1
ATOM 1709 N N . TRP A 1 221 ? -8.500 5.401 12.579 1.00 96.25 221 TRP A N 1
ATOM 1710 C CA . TRP A 1 221 ? -7.277 5.029 11.884 1.00 96.25 221 TRP A CA 1
ATOM 1711 C C . TRP A 1 221 ? -6.310 6.201 11.804 1.00 96.25 221 TRP A C 1
ATOM 1713 O O . TRP A 1 221 ? -6.729 7.356 11.708 1.00 96.25 221 TRP A O 1
ATOM 1723 N N . HIS A 1 222 ? -5.015 5.896 11.809 1.00 96.56 222 HIS A N 1
ATOM 1724 C CA . HIS A 1 222 ? -3.965 6.881 11.577 1.00 96.56 222 HIS A CA 1
ATOM 1725 C C . HIS A 1 222 ? -2.822 6.271 10.763 1.00 96.56 222 HIS A C 1
ATOM 1727 O O . HIS A 1 222 ? -2.429 5.126 10.970 1.00 96.56 222 HIS A O 1
ATOM 1733 N N . SER A 1 223 ? -2.273 7.018 9.802 1.00 94.31 223 SER A N 1
ATOM 1734 C CA . SER A 1 223 ? -1.210 6.510 8.922 1.00 94.31 223 SER A CA 1
ATOM 1735 C C . SER A 1 223 ? -0.047 5.930 9.724 1.00 94.31 223 SER A C 1
ATOM 1737 O O . SER A 1 223 ? 0.391 6.539 10.685 1.00 94.31 223 SER A O 1
ATOM 1739 N N . SER A 1 224 ? 0.450 4.752 9.338 1.00 94.19 224 SER A N 1
ATOM 1740 C CA . SER A 1 224 ? 1.614 4.095 9.959 1.00 94.19 224 SER A CA 1
ATOM 1741 C C . SER A 1 224 ? 1.557 3.918 11.490 1.00 94.19 224 SER A C 1
ATOM 1743 O O . SER A 1 224 ? 2.599 3.730 12.120 1.00 94.19 224 SER A O 1
ATOM 1745 N N . THR A 1 225 ? 0.365 3.951 12.088 1.00 96.25 225 THR A N 1
ATOM 1746 C CA . THR A 1 225 ? 0.134 3.716 13.517 1.00 96.25 225 THR A CA 1
ATOM 1747 C C . THR A 1 225 ? -0.618 2.391 13.675 1.00 96.25 225 THR A C 1
ATOM 1749 O O . THR A 1 225 ? -1.800 2.330 13.336 1.00 96.25 225 THR A O 1
ATOM 1752 N N . PRO A 1 226 ? 0.040 1.309 14.133 1.00 96.12 226 PRO A N 1
ATOM 1753 C CA . PRO A 1 226 ? -0.621 0.022 14.295 1.00 96.12 226 PRO A CA 1
ATOM 1754 C C . PRO A 1 226 ? -1.599 0.064 15.480 1.00 96.12 226 PRO A C 1
ATOM 1756 O O . PRO A 1 226 ? -1.359 0.797 16.443 1.00 96.12 226 PRO A O 1
ATOM 1759 N N . PRO A 1 227 ? -2.681 -0.731 15.449 1.00 97.31 227 PRO A N 1
ATOM 1760 C CA . PRO A 1 227 ? -3.698 -0.726 16.487 1.00 97.31 227 PRO A CA 1
ATOM 1761 C C . PRO A 1 227 ? -3.283 -1.592 17.678 1.00 97.31 227 PRO A C 1
ATOM 1763 O O . PRO A 1 227 ? -3.863 -2.646 17.932 1.00 97.31 227 PRO A O 1
ATOM 1766 N N . VAL A 1 228 ? -2.209 -1.182 18.354 1.00 97.50 228 VAL A N 1
ATOM 1767 C CA . VAL A 1 228 ? -1.641 -1.900 19.496 1.00 97.50 228 VAL A CA 1
ATOM 1768 C C . VAL A 1 228 ? -1.206 -0.948 20.612 1.00 97.50 228 VAL A C 1
ATOM 1770 O O . VAL A 1 228 ? -0.821 0.194 20.358 1.00 97.50 228 VAL A O 1
ATOM 1773 N N . VAL A 1 229 ? -1.255 -1.421 21.857 1.00 96.81 229 VAL A N 1
ATOM 1774 C CA . VAL A 1 229 ? -0.818 -0.680 23.049 1.00 96.81 229 VAL A CA 1
ATOM 1775 C C . VAL A 1 229 ? 0.693 -0.701 23.230 1.00 96.81 229 VAL A C 1
ATOM 1777 O O . VAL A 1 229 ? 1.370 -1.623 22.786 1.00 96.81 229 VAL A O 1
ATOM 1780 N N . ASP A 1 230 ? 1.208 0.303 23.943 1.00 94.19 230 ASP A N 1
ATOM 1781 C CA . ASP A 1 230 ? 2.598 0.370 24.418 1.00 94.19 230 ASP A CA 1
ATOM 1782 C C . ASP A 1 230 ? 3.675 0.186 23.322 1.00 94.19 230 ASP A C 1
ATOM 1784 O O . ASP A 1 230 ? 4.820 -0.159 23.614 1.00 94.19 230 ASP A O 1
ATOM 1788 N N . TYR A 1 231 ? 3.324 0.455 22.060 1.00 94.00 231 TYR A N 1
ATOM 1789 C CA . TYR A 1 231 ? 4.213 0.366 20.904 1.00 94.00 231 TYR A CA 1
ATOM 1790 C C . TYR A 1 231 ? 4.527 1.753 20.347 1.00 94.00 231 TYR A C 1
ATOM 1792 O O . TYR A 1 231 ? 3.627 2.567 20.127 1.00 94.00 231 TYR A O 1
ATOM 1800 N N . VAL A 1 232 ? 5.805 1.994 20.061 1.00 93.00 232 VAL A N 1
ATOM 1801 C CA . VAL A 1 232 ? 6.273 3.176 19.332 1.00 93.00 232 VAL A CA 1
ATOM 1802 C C . VAL A 1 232 ? 6.823 2.702 17.985 1.00 93.00 232 VAL A C 1
ATOM 1804 O O . VAL A 1 232 ? 7.788 1.937 17.964 1.00 93.00 232 VAL A O 1
ATOM 1807 N N . PRO A 1 233 ? 6.230 3.115 16.849 1.00 90.19 233 PRO A N 1
ATOM 1808 C CA . PRO A 1 233 ? 6.685 2.675 15.537 1.00 90.19 233 PRO A CA 1
ATOM 1809 C C . PRO A 1 233 ? 8.136 3.061 15.246 1.00 90.19 233 PRO A C 1
ATOM 1811 O O . PRO A 1 233 ? 8.597 4.144 15.605 1.00 90.19 233 PRO A O 1
ATOM 1814 N N . HIS A 1 234 ? 8.829 2.199 14.499 1.00 89.81 234 HIS A N 1
ATOM 1815 C CA . HIS A 1 234 ? 10.189 2.446 14.017 1.00 89.81 234 HIS A CA 1
ATOM 1816 C C . HIS A 1 234 ? 10.344 3.860 13.403 1.00 89.81 234 HIS A C 1
ATOM 1818 O O . HIS A 1 234 ? 9.479 4.268 12.623 1.00 89.81 234 HIS A O 1
ATOM 1824 N N . PRO A 1 235 ? 11.472 4.578 13.614 1.00 86.88 235 PRO A N 1
ATOM 1825 C CA . PRO A 1 235 ? 11.685 5.950 13.118 1.00 86.88 235 PRO A CA 1
ATOM 1826 C C . PRO A 1 235 ? 11.450 6.164 11.615 1.00 86.88 235 PRO A C 1
ATOM 1828 O O . PRO A 1 235 ? 11.090 7.251 11.176 1.00 86.88 235 PRO A O 1
ATOM 1831 N N . LYS A 1 236 ? 11.597 5.105 10.813 1.00 86.44 236 LYS A N 1
ATOM 1832 C CA . LYS A 1 236 ? 11.230 5.069 9.381 1.00 86.44 236 LYS A CA 1
ATOM 1833 C C . LYS A 1 236 ? 9.771 5.468 9.103 1.00 86.44 236 LYS A C 1
ATOM 1835 O O . LYS A 1 236 ? 9.454 5.838 7.977 1.00 86.44 236 LYS A O 1
ATOM 1840 N N . PHE A 1 237 ? 8.905 5.403 10.113 1.00 88.06 237 PHE A N 1
ATOM 1841 C CA . PHE A 1 237 ? 7.500 5.790 10.055 1.00 88.06 237 PHE A CA 1
ATOM 1842 C C . PHE A 1 237 ? 7.207 7.175 10.653 1.00 88.06 237 PHE A C 1
ATOM 1844 O O . PHE A 1 237 ? 6.084 7.643 10.496 1.00 88.06 237 PHE A O 1
ATOM 1851 N N . ALA A 1 238 ? 8.176 7.857 11.279 1.00 83.00 238 ALA A N 1
ATOM 1852 C CA . ALA A 1 238 ? 7.948 9.069 12.082 1.00 83.00 238 ALA A CA 1
ATOM 1853 C C . ALA A 1 238 ? 7.329 10.257 11.315 1.00 83.00 238 ALA A C 1
ATOM 1855 O O . ALA A 1 238 ? 6.731 11.132 11.923 1.00 83.00 238 ALA A O 1
ATOM 1856 N N . GLY A 1 239 ? 7.446 10.295 9.982 1.00 84.38 239 GLY A N 1
ATOM 1857 C CA . GLY A 1 239 ? 6.795 11.316 9.147 1.00 84.38 239 GLY A CA 1
ATOM 1858 C C . GLY A 1 239 ? 5.317 11.047 8.836 1.00 84.38 239 GLY A C 1
ATOM 1859 O O . GLY A 1 239 ? 4.692 11.841 8.139 1.00 84.38 239 GLY A O 1
ATOM 1860 N N . PHE A 1 240 ? 4.779 9.916 9.291 1.00 89.62 240 PHE A N 1
ATOM 1861 C CA . PHE A 1 240 ? 3.426 9.458 8.973 1.00 89.62 240 PHE A CA 1
ATOM 1862 C C . PHE A 1 240 ? 2.665 8.961 10.203 1.00 89.62 240 PHE A C 1
ATOM 1864 O O . PHE A 1 240 ? 1.453 9.140 10.254 1.00 89.62 240 PHE A O 1
ATOM 1871 N N . SER A 1 241 ? 3.358 8.322 11.151 1.00 92.75 241 SER A N 1
ATOM 1872 C CA . SER A 1 241 ? 2.780 7.825 12.399 1.00 92.75 241 SER A CA 1
ATOM 1873 C C . SER A 1 241 ? 2.628 8.920 13.443 1.00 92.75 241 SER A C 1
ATOM 1875 O O . SER A 1 241 ? 3.220 9.991 13.340 1.00 92.75 241 SER A O 1
ATOM 1877 N N . LEU A 1 242 ? 1.875 8.606 14.494 1.00 94.19 242 LEU A N 1
ATOM 1878 C CA . LEU A 1 242 ? 1.817 9.414 15.715 1.00 94.19 242 LEU A CA 1
ATOM 1879 C C . LEU A 1 242 ? 3.112 9.331 16.550 1.00 94.19 242 LEU A C 1
ATOM 1881 O O . LEU A 1 242 ? 3.210 9.971 17.587 1.00 94.19 242 LEU A O 1
ATOM 1885 N N . GLY A 1 243 ? 4.116 8.550 16.131 1.00 92.88 243 GLY A N 1
ATOM 1886 C CA . GLY A 1 243 ? 5.398 8.445 16.835 1.00 92.88 243 GLY A CA 1
ATOM 1887 C C . GLY A 1 243 ? 5.229 8.101 18.317 1.00 92.88 243 GLY A C 1
ATOM 1888 O O . GLY A 1 243 ? 4.582 7.105 18.652 1.00 92.88 243 GLY A O 1
ATOM 1889 N N . ASP A 1 244 ? 5.784 8.946 19.186 1.00 93.31 244 ASP A N 1
ATOM 1890 C CA . ASP A 1 244 ? 5.739 8.791 20.646 1.00 93.31 244 ASP A CA 1
ATOM 1891 C C . ASP A 1 244 ? 4.319 8.906 21.235 1.00 93.31 244 ASP A C 1
ATOM 1893 O O . ASP A 1 244 ? 4.078 8.440 22.349 1.00 93.31 244 ASP A O 1
ATOM 1897 N N . ASP A 1 245 ? 3.361 9.456 20.483 1.00 95.62 245 ASP A N 1
ATOM 1898 C CA . ASP A 1 245 ? 1.962 9.576 20.901 1.00 95.62 245 ASP A CA 1
ATOM 1899 C C . ASP A 1 245 ? 1.148 8.289 20.661 1.00 95.62 245 ASP A C 1
ATOM 1901 O O . ASP A 1 245 ? 0.027 8.168 21.163 1.00 95.62 245 ASP A O 1
ATOM 1905 N N . CYS A 1 246 ? 1.693 7.288 19.951 1.00 95.44 246 CYS A N 1
ATOM 1906 C CA . CYS A 1 246 ? 0.979 6.035 19.654 1.00 95.44 246 CYS A CA 1
ATOM 1907 C C . CYS A 1 246 ? 0.455 5.310 20.914 1.00 95.44 246 CYS A C 1
ATOM 1909 O O . CYS A 1 246 ? -0.718 4.927 20.918 1.00 95.44 246 CYS A O 1
ATOM 1911 N N . PRO A 1 247 ? 1.231 5.153 22.009 1.00 96.19 247 PRO A N 1
ATOM 1912 C CA . PRO A 1 247 ? 0.719 4.526 23.227 1.00 96.19 247 PRO A CA 1
ATOM 1913 C C . PRO A 1 247 ? -0.426 5.311 23.880 1.00 96.19 247 PRO A C 1
ATOM 1915 O O . PRO A 1 247 ? -1.362 4.711 24.406 1.00 96.19 247 PRO A O 1
ATOM 1918 N N . ALA A 1 248 ? -0.374 6.647 23.847 1.00 97.75 248 ALA A N 1
ATOM 1919 C CA . ALA A 1 248 ? -1.443 7.487 24.385 1.00 97.75 248 ALA A CA 1
ATOM 1920 C C . ALA A 1 248 ? -2.716 7.387 23.533 1.00 97.75 248 ALA A C 1
ATOM 1922 O O . ALA A 1 248 ? -3.814 7.319 24.083 1.00 97.75 248 ALA A O 1
ATOM 1923 N N . TYR A 1 249 ? -2.559 7.318 22.210 1.00 98.06 249 TYR A N 1
ATOM 1924 C CA . TYR A 1 249 ? -3.651 7.119 21.260 1.00 98.06 249 TYR A CA 1
ATOM 1925 C C . TYR A 1 249 ? -4.341 5.768 21.467 1.00 98.06 249 TYR A C 1
ATOM 1927 O O . TYR A 1 249 ? -5.562 5.706 21.578 1.00 98.06 249 TYR A O 1
ATOM 1935 N N . ALA A 1 250 ? -3.560 4.693 21.604 1.00 97.88 250 ALA A N 1
ATOM 1936 C CA . ALA A 1 250 ? -4.088 3.356 21.859 1.00 97.88 250 ALA A CA 1
ATOM 1937 C C . ALA A 1 250 ? -4.893 3.288 23.167 1.00 97.88 250 ALA A C 1
ATOM 1939 O O . ALA A 1 250 ? -5.968 2.693 23.195 1.00 97.88 250 ALA A O 1
ATOM 1940 N N . ARG A 1 251 ? -4.413 3.941 24.235 1.00 97.88 251 ARG A N 1
ATOM 1941 C CA . ARG A 1 251 ? -5.143 4.024 25.512 1.00 97.88 251 ARG A CA 1
ATOM 1942 C C . ARG A 1 251 ? -6.466 4.770 25.370 1.00 97.88 251 ARG A C 1
ATOM 1944 O O . ARG A 1 251 ? -7.480 4.242 25.801 1.00 97.88 251 ARG A O 1
ATOM 1951 N N . ALA A 1 252 ? -6.473 5.918 24.690 1.00 98.19 252 ALA A N 1
ATOM 1952 C CA . ALA A 1 252 ? -7.703 6.676 24.457 1.00 98.19 252 ALA A CA 1
ATOM 1953 C C . ALA A 1 252 ? -8.769 5.852 23.708 1.00 98.19 252 ALA A C 1
ATOM 1955 O O . ALA A 1 252 ? -9.952 5.931 24.025 1.00 98.19 252 ALA A O 1
ATOM 1956 N N . LEU A 1 253 ? -8.360 5.020 22.745 1.00 98.00 253 LEU A N 1
ATOM 1957 C CA . LEU A 1 253 ? -9.290 4.143 22.030 1.00 98.00 253 LEU A CA 1
ATOM 1958 C C . LEU A 1 253 ? -9.776 2.956 22.870 1.00 98.00 253 LEU A C 1
ATOM 1960 O O . LEU A 1 253 ? -10.920 2.541 22.708 1.00 98.00 253 LEU A O 1
ATOM 1964 N N . ILE A 1 254 ? -8.952 2.425 23.774 1.00 97.81 254 ILE A N 1
ATOM 1965 C CA . ILE A 1 254 ? -9.385 1.398 24.736 1.00 97.81 254 ILE A CA 1
ATOM 1966 C C . ILE A 1 254 ? -10.410 1.975 25.715 1.00 97.81 254 ILE A C 1
ATOM 1968 O O . ILE A 1 254 ? -11.446 1.350 25.941 1.00 97.81 254 ILE A O 1
ATOM 1972 N N . ASP A 1 255 ? -10.156 3.177 26.234 1.00 97.06 255 ASP A N 1
ATOM 1973 C CA . ASP A 1 255 ? -11.085 3.883 27.120 1.00 97.06 255 ASP A CA 1
ATOM 1974 C C . ASP A 1 255 ? -12.419 4.140 26.397 1.00 97.06 255 ASP A C 1
ATOM 1976 O O . ASP A 1 255 ? -13.486 3.827 26.921 1.00 97.06 255 ASP A O 1
ATOM 1980 N N . LEU A 1 256 ? -12.369 4.577 25.133 1.00 96.56 256 LEU A N 1
ATOM 1981 C CA . LEU A 1 256 ? -13.555 4.758 24.292 1.00 96.56 256 LEU A CA 1
ATOM 1982 C C . LEU A 1 256 ? -14.363 3.463 24.106 1.00 96.56 256 LEU A C 1
ATOM 1984 O O . LEU A 1 256 ? -15.595 3.499 24.132 1.00 96.56 256 LEU A O 1
ATOM 1988 N N . VAL A 1 257 ? -13.692 2.326 23.891 1.00 96.56 257 VAL A N 1
ATOM 1989 C CA . VAL A 1 257 ? -14.348 1.014 23.747 1.00 96.56 257 VAL A CA 1
ATOM 1990 C C . VAL A 1 257 ? -15.107 0.649 25.021 1.00 96.56 257 VAL A C 1
ATOM 1992 O O . VAL A 1 257 ? -16.260 0.215 24.931 1.00 96.56 257 VAL A O 1
ATOM 1995 N N . ALA A 1 258 ? -14.490 0.868 26.185 1.00 94.81 258 ALA A N 1
ATOM 1996 C CA . ALA A 1 258 ? -15.117 0.631 27.480 1.00 94.81 258 ALA A CA 1
ATOM 1997 C C . ALA A 1 258 ? -16.310 1.576 27.719 1.00 94.81 258 ALA A C 1
ATOM 1999 O O . ALA A 1 258 ? -17.393 1.115 28.086 1.00 94.81 258 ALA A O 1
ATOM 2000 N N . ASP A 1 259 ? -16.142 2.873 27.446 1.00 94.69 259 ASP A N 1
ATOM 2001 C CA . ASP A 1 259 ? -17.148 3.909 27.710 1.00 94.69 259 ASP A CA 1
ATOM 2002 C C . ASP A 1 259 ? -18.386 3.791 26.811 1.00 94.69 259 ASP A C 1
ATOM 2004 O O . ASP A 1 259 ? -19.514 4.023 27.252 1.00 94.69 259 ASP A O 1
ATOM 2008 N N . GLN A 1 260 ? -18.196 3.427 25.540 1.00 92.31 260 GLN A N 1
ATOM 2009 C CA . GLN A 1 260 ? -19.282 3.312 24.559 1.00 92.31 260 GLN A CA 1
ATOM 2010 C C . GLN A 1 260 ? -19.920 1.913 24.524 1.00 92.31 260 GLN A C 1
ATOM 2012 O O . GLN A 1 260 ? -20.891 1.708 23.791 1.00 92.31 260 GLN A O 1
ATOM 2017 N N . GLY A 1 261 ? -19.397 0.950 25.295 1.00 88.31 261 GLY A N 1
ATOM 2018 C CA . GLY A 1 261 ? -19.925 -0.416 25.366 1.00 88.31 261 GLY A CA 1
ATOM 2019 C C . GLY A 1 261 ? -19.875 -1.159 24.027 1.00 88.31 261 GLY A C 1
ATOM 2020 O O . GLY A 1 261 ? -20.836 -1.837 23.656 1.00 88.31 261 GLY A O 1
ATOM 2021 N N . ILE A 1 262 ? -18.787 -0.991 23.272 1.00 93.25 262 ILE A N 1
ATOM 2022 C CA . ILE A 1 262 ? -18.614 -1.594 21.942 1.00 93.25 262 ILE A CA 1
ATOM 2023 C C . ILE A 1 262 ? -18.337 -3.094 22.097 1.00 93.25 262 ILE A C 1
ATOM 2025 O O . ILE A 1 262 ? -17.418 -3.479 22.809 1.00 93.25 262 ILE A O 1
ATOM 2029 N N . GLY A 1 263 ? -19.115 -3.946 21.423 1.00 93.19 263 GLY A N 1
ATOM 2030 C CA . GLY A 1 263 ? -19.015 -5.407 21.567 1.00 93.19 263 GLY A CA 1
ATOM 2031 C C . GLY A 1 263 ? -17.922 -6.075 20.727 1.00 93.19 263 GLY A C 1
ATOM 2032 O O . GLY A 1 263 ? -17.451 -7.154 21.087 1.00 93.19 263 GLY A O 1
ATOM 2033 N N . ASP A 1 264 ? -17.500 -5.445 19.628 1.00 97.31 264 ASP A N 1
ATOM 2034 C CA . ASP A 1 264 ? -16.507 -5.983 18.698 1.00 97.31 264 ASP A CA 1
ATOM 2035 C C . ASP A 1 264 ? -15.438 -4.932 18.348 1.00 97.31 264 ASP A C 1
ATOM 2037 O O . ASP A 1 264 ? -15.745 -3.764 18.095 1.00 97.31 264 ASP A O 1
ATOM 2041 N N . VAL A 1 265 ? -14.172 -5.347 18.257 1.00 98.19 265 VAL A N 1
ATOM 2042 C CA . VAL A 1 265 ? -13.063 -4.506 17.772 1.00 98.19 265 VAL A CA 1
ATOM 2043 C C . VAL A 1 265 ? -12.339 -5.225 16.638 1.00 98.19 265 VAL A C 1
ATOM 2045 O O . VAL A 1 265 ? -11.839 -6.335 16.813 1.00 98.19 265 VAL A O 1
ATOM 2048 N N . LEU A 1 266 ? -12.265 -4.584 15.471 1.00 97.94 266 LEU A N 1
ATOM 2049 C CA . LEU A 1 266 ? -11.500 -5.047 14.316 1.00 97.94 266 LEU A CA 1
ATOM 2050 C C . LEU A 1 266 ? -10.160 -4.312 14.249 1.00 97.94 266 LEU A C 1
ATOM 2052 O O . LEU A 1 266 ? -10.115 -3.127 13.921 1.00 97.94 266 LEU A O 1
ATOM 2056 N N . LEU A 1 267 ? -9.080 -5.046 14.503 1.00 98.12 267 LEU A N 1
ATOM 2057 C CA . LEU A 1 267 ? -7.699 -4.605 14.351 1.00 98.12 267 LEU A CA 1
ATOM 2058 C C . LEU A 1 267 ? -7.240 -4.867 12.911 1.00 98.12 267 LEU A C 1
ATOM 2060 O O . LEU A 1 267 ? -7.184 -6.018 12.465 1.00 98.12 267 LEU A O 1
ATOM 2064 N N . ALA A 1 268 ? -6.894 -3.811 12.178 1.00 96.56 268 ALA A N 1
ATOM 2065 C CA . ALA A 1 268 ? -6.429 -3.917 10.796 1.00 96.56 268 ALA A CA 1
ATOM 2066 C C . ALA A 1 268 ? -5.180 -3.060 10.559 1.00 96.56 268 ALA A C 1
ATOM 2068 O O . ALA A 1 268 ? -5.205 -1.845 10.711 1.00 96.56 268 ALA A O 1
ATOM 2069 N N . ALA A 1 269 ? -4.075 -3.678 10.152 1.00 95.31 269 ALA A N 1
ATOM 2070 C CA . ALA A 1 269 ? -2.841 -2.955 9.868 1.00 95.31 269 ALA A CA 1
ATOM 2071 C C . ALA A 1 269 ? -2.054 -3.623 8.745 1.00 95.31 269 ALA A C 1
ATOM 2073 O O . ALA A 1 269 ? -2.296 -4.785 8.410 1.00 95.31 269 ALA A O 1
ATOM 2074 N N . ARG A 1 270 ? -1.049 -2.922 8.215 1.00 93.56 270 ARG A N 1
ATOM 2075 C CA . ARG A 1 270 ? -0.014 -3.537 7.378 1.00 93.56 270 ARG A CA 1
ATOM 2076 C C . ARG A 1 270 ? 1.008 -4.290 8.234 1.00 93.56 270 ARG A C 1
ATOM 2078 O O . ARG A 1 270 ? 2.147 -3.844 8.402 1.00 93.56 270 ARG A O 1
ATOM 2085 N N . TRP A 1 271 ? 0.587 -5.404 8.828 1.00 93.94 271 TRP A N 1
ATOM 2086 C CA . TRP A 1 271 ? 1.351 -6.134 9.844 1.00 93.94 271 TRP A CA 1
ATOM 2087 C C . TRP A 1 271 ? 2.777 -6.482 9.410 1.00 93.94 271 TRP A C 1
ATOM 2089 O O . TRP A 1 271 ? 3.714 -6.298 10.192 1.00 93.94 271 TRP A O 1
ATOM 2099 N N . SER A 1 272 ? 2.957 -6.924 8.160 1.00 91.56 272 SER A N 1
ATOM 2100 C CA . SER A 1 272 ? 4.266 -7.277 7.593 1.00 91.56 272 SER A CA 1
ATOM 2101 C C . SER A 1 272 ? 5.304 -6.164 7.771 1.00 91.56 272 SER A C 1
ATOM 2103 O O . SER A 1 272 ? 6.426 -6.420 8.209 1.00 91.56 272 SER A O 1
ATOM 2105 N N . GLY A 1 273 ? 4.905 -4.912 7.528 1.00 89.75 273 GLY A N 1
ATOM 2106 C CA . GLY A 1 273 ? 5.787 -3.753 7.619 1.00 89.75 273 GLY A CA 1
ATOM 2107 C C . GLY A 1 273 ? 6.297 -3.476 9.034 1.00 89.75 273 GLY A C 1
ATOM 2108 O O . GLY A 1 273 ? 7.443 -3.047 9.189 1.00 89.75 273 GLY A O 1
ATOM 2109 N N . PHE A 1 274 ? 5.480 -3.740 10.059 1.00 92.12 274 PHE A N 1
ATOM 2110 C CA . PHE A 1 274 ? 5.867 -3.569 11.463 1.00 92.12 274 PHE A CA 1
ATOM 2111 C C . PHE A 1 274 ? 6.758 -4.718 11.947 1.00 92.12 274 PHE A C 1
ATOM 2113 O O . PHE A 1 274 ? 7.791 -4.462 12.561 1.00 92.12 274 PHE A O 1
ATOM 2120 N N . PHE A 1 275 ? 6.450 -5.969 11.583 1.00 92.50 275 PHE A N 1
ATOM 2121 C CA . PHE A 1 275 ? 7.316 -7.111 11.909 1.00 92.50 275 PHE A CA 1
ATOM 2122 C C . PHE A 1 275 ? 8.712 -6.989 11.281 1.00 92.50 275 PHE A C 1
ATOM 2124 O O . PHE A 1 275 ? 9.719 -7.284 11.929 1.00 92.50 275 PHE A O 1
ATOM 2131 N N . GLU A 1 276 ? 8.796 -6.530 10.029 1.00 90.12 276 GLU A N 1
ATOM 2132 C CA . GLU A 1 276 ? 10.077 -6.254 9.372 1.00 90.12 276 GLU A CA 1
ATOM 2133 C C . GLU A 1 276 ? 10.843 -5.126 10.072 1.00 90.12 276 GLU A C 1
ATOM 2135 O O . GLU A 1 276 ? 12.053 -5.233 10.266 1.00 90.12 276 GLU A O 1
ATOM 2140 N N . ALA A 1 277 ? 10.147 -4.063 10.486 1.00 88.19 277 ALA A N 1
ATOM 2141 C CA . ALA A 1 277 ? 10.751 -2.938 11.193 1.00 88.19 277 ALA A CA 1
ATOM 2142 C C . ALA A 1 277 ? 11.355 -3.338 12.544 1.00 88.19 277 ALA A C 1
ATOM 2144 O O . ALA A 1 277 ? 12.480 -2.949 12.860 1.00 88.19 277 ALA A O 1
ATOM 2145 N N . ASP A 1 278 ? 10.640 -4.147 13.318 1.00 88.62 278 ASP A N 1
ATOM 2146 C CA . ASP A 1 278 ? 11.128 -4.636 14.606 1.00 88.62 278 ASP A CA 1
ATOM 2147 C C . ASP A 1 278 ? 12.352 -5.538 14.430 1.00 88.62 278 ASP A C 1
ATOM 2149 O O . ASP A 1 278 ? 13.316 -5.467 15.198 1.00 88.62 278 ASP A O 1
ATOM 2153 N N . ARG A 1 279 ? 12.356 -6.359 13.371 1.00 87.19 279 ARG A N 1
ATOM 2154 C CA . ARG A 1 279 ? 13.516 -7.181 13.016 1.00 87.19 279 ARG A CA 1
ATOM 2155 C C . ARG A 1 279 ? 14.729 -6.318 12.662 1.00 87.19 279 ARG A C 1
ATOM 2157 O O . ARG A 1 279 ? 15.835 -6.644 13.084 1.00 87.19 279 ARG A O 1
ATOM 2164 N N . GLU A 1 280 ? 14.541 -5.231 11.915 1.00 86.25 280 GLU A N 1
ATOM 2165 C CA . GLU A 1 280 ? 15.608 -4.269 11.600 1.00 86.25 280 GLU A CA 1
ATOM 2166 C C . GLU A 1 280 ? 16.181 -3.613 12.869 1.00 86.25 280 GLU A C 1
ATOM 2168 O O . GLU A 1 280 ? 17.403 -3.587 13.030 1.00 86.25 280 GLU A O 1
ATOM 2173 N N . LEU A 1 281 ? 15.322 -3.167 13.796 1.00 83.75 281 LEU A N 1
ATOM 2174 C CA . LEU A 1 281 ? 15.716 -2.592 15.096 1.00 83.75 281 LEU A CA 1
ATOM 2175 C C . LEU A 1 281 ? 16.511 -3.573 15.960 1.00 83.75 281 LEU A C 1
ATOM 2177 O O . LEU A 1 281 ? 17.523 -3.210 16.563 1.00 83.75 281 LEU A O 1
ATOM 2181 N N . SER A 1 282 ? 16.063 -4.829 16.009 1.00 81.88 282 SER A N 1
ATOM 2182 C CA . SER A 1 282 ? 16.749 -5.887 16.752 1.00 81.88 282 SER A CA 1
ATOM 2183 C C . SER A 1 282 ? 18.162 -6.126 16.210 1.00 81.88 282 SER A C 1
ATOM 2185 O O . SER A 1 282 ? 19.105 -6.314 16.979 1.00 81.88 282 SER A O 1
ATOM 2187 N N . LEU A 1 283 ? 18.335 -6.051 14.887 1.00 83.94 283 LEU A N 1
ATOM 2188 C CA . LEU A 1 283 ? 19.632 -6.213 14.230 1.00 83.94 283 LEU A CA 1
ATOM 2189 C C . LEU A 1 283 ? 20.534 -4.976 14.347 1.00 83.94 283 LEU A C 1
ATOM 2191 O O . LEU A 1 283 ? 21.756 -5.123 14.299 1.00 83.94 283 LEU A O 1
ATOM 2195 N N . SER A 1 284 ? 19.973 -3.773 14.504 1.00 80.94 284 SER A N 1
ATOM 2196 C CA . SER A 1 284 ? 20.755 -2.537 14.649 1.00 80.94 284 SER A CA 1
ATOM 2197 C C . SER A 1 284 ? 21.348 -2.339 16.047 1.00 80.94 284 SER A C 1
ATOM 2199 O O . SER A 1 284 ? 22.106 -1.392 16.245 1.00 80.94 284 SER A O 1
ATOM 2201 N N . GLY A 1 285 ? 21.023 -3.207 17.013 1.00 74.12 285 GLY A N 1
ATOM 2202 C CA . GLY A 1 285 ? 21.475 -3.072 18.402 1.00 74.12 285 GLY A CA 1
ATOM 2203 C C . GLY A 1 285 ? 20.825 -1.897 19.139 1.00 74.12 285 GLY A C 1
ATOM 2204 O O . GLY A 1 285 ? 21.385 -1.398 20.115 1.00 74.12 285 GLY A O 1
ATOM 2205 N N . SER A 1 286 ? 19.665 -1.437 18.660 1.00 73.44 286 SER A N 1
ATOM 2206 C CA . SER A 1 286 ? 18.858 -0.426 19.344 1.00 73.44 286 SER A CA 1
ATOM 2207 C C . SER A 1 286 ? 18.382 -0.946 20.709 1.00 73.44 286 SER A C 1
ATOM 2209 O O . SER A 1 286 ? 18.276 -2.162 20.895 1.00 73.44 286 SER A O 1
ATOM 2211 N N . PRO A 1 287 ? 18.109 -0.060 21.687 1.00 69.00 287 PRO A N 1
ATOM 2212 C CA . PRO A 1 287 ? 17.610 -0.483 22.992 1.00 69.00 287 PRO A CA 1
ATOM 2213 C C . PRO A 1 287 ? 16.334 -1.328 22.849 1.00 69.00 287 PRO A C 1
ATOM 2215 O O . PRO A 1 287 ? 15.538 -1.072 21.942 1.00 69.00 287 PRO A O 1
ATOM 2218 N N . PRO A 1 288 ? 16.128 -2.326 23.729 1.00 65.06 288 PRO A N 1
ATOM 2219 C CA . PRO A 1 288 ? 14.964 -3.195 23.661 1.00 65.06 288 PRO A CA 1
ATOM 2220 C C . PRO A 1 288 ? 13.686 -2.368 23.827 1.00 65.06 288 PRO A C 1
ATOM 2222 O O . PRO A 1 288 ? 13.491 -1.694 24.838 1.00 65.06 288 PRO A O 1
ATOM 2225 N N . GLN A 1 289 ? 12.831 -2.426 22.814 1.00 78.00 289 GLN A N 1
ATOM 2226 C CA . GLN A 1 289 ? 11.472 -1.900 22.828 1.00 78.00 289 GLN A CA 1
ATOM 2227 C C . GLN A 1 289 ? 10.502 -3.074 22.702 1.00 78.00 289 GLN A C 1
ATOM 2229 O O . GLN A 1 289 ? 10.872 -4.136 22.193 1.00 78.00 289 GLN A O 1
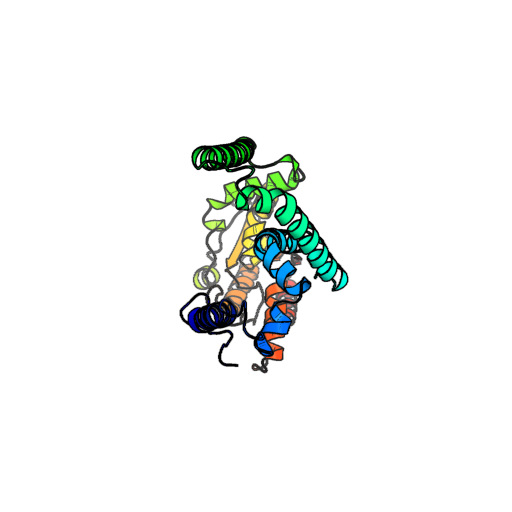ATOM 2234 N N . ILE A 1 290 ? 9.271 -2.890 23.180 1.00 87.31 290 ILE A N 1
ATOM 2235 C CA . ILE A 1 290 ? 8.202 -3.870 22.977 1.00 87.31 290 ILE A CA 1
ATOM 2236 C C . ILE A 1 290 ? 7.984 -3.992 21.467 1.00 87.31 290 ILE A C 1
ATOM 2238 O O . ILE A 1 290 ? 7.702 -2.999 20.799 1.00 87.31 290 ILE A O 1
ATOM 2242 N N . GLY A 1 291 ? 8.145 -5.199 20.928 1.00 91.69 291 GLY A N 1
ATOM 2243 C CA . GLY A 1 291 ? 7.849 -5.466 19.524 1.00 91.69 291 GLY A CA 1
ATOM 2244 C C . GLY A 1 291 ? 6.342 -5.523 19.275 1.00 91.69 291 GLY A C 1
ATOM 2245 O O . GLY A 1 291 ? 5.564 -5.863 20.167 1.00 91.69 291 GLY A O 1
ATOM 2246 N N . VAL A 1 292 ? 5.924 -5.274 18.038 1.00 94.06 292 VAL A N 1
ATOM 2247 C CA . VAL A 1 292 ? 4.534 -5.305 17.576 1.00 94.06 292 VAL A CA 1
ATOM 2248 C C . VAL A 1 292 ? 3.855 -6.640 17.886 1.00 94.06 292 VAL A C 1
ATOM 2250 O O . VAL A 1 292 ? 2.666 -6.661 18.176 1.00 94.06 292 VAL A O 1
ATOM 2253 N N . ALA A 1 293 ? 4.604 -7.751 17.893 1.00 93.56 293 ALA A N 1
ATOM 2254 C CA . ALA A 1 293 ? 4.091 -9.067 18.276 1.00 93.56 293 ALA A CA 1
ATOM 2255 C C . ALA A 1 293 ? 3.589 -9.089 19.728 1.00 93.56 293 ALA A C 1
ATOM 2257 O O . ALA A 1 293 ? 2.476 -9.529 20.004 1.00 93.56 293 ALA A O 1
ATOM 2258 N N . GLU A 1 294 ? 4.419 -8.605 20.654 1.00 95.19 294 GLU A N 1
ATOM 2259 C CA . GLU A 1 294 ? 4.095 -8.561 22.080 1.00 95.19 294 GLU A CA 1
ATOM 2260 C C . GLU A 1 294 ? 3.023 -7.504 22.357 1.00 95.19 294 GLU A C 1
ATOM 2262 O O . GLU A 1 294 ? 2.077 -7.764 23.098 1.00 95.19 294 GLU A O 1
ATOM 2267 N N . ALA A 1 295 ? 3.125 -6.341 21.710 1.00 96.44 295 ALA A N 1
ATOM 2268 C CA . ALA A 1 295 ? 2.122 -5.288 21.794 1.00 96.44 295 ALA A CA 1
ATOM 2269 C C . ALA A 1 295 ? 0.742 -5.770 21.317 1.00 96.44 295 ALA A C 1
ATOM 2271 O O . ALA A 1 295 ? -0.266 -5.485 21.963 1.00 96.44 295 ALA A O 1
ATOM 2272 N N . LEU A 1 296 ? 0.679 -6.548 20.229 1.00 96.69 296 LEU A N 1
ATOM 2273 C CA . LEU A 1 296 ? -0.568 -7.118 19.718 1.00 96.69 296 LEU A CA 1
ATOM 2274 C C . LEU A 1 296 ? -1.202 -8.089 20.718 1.00 96.69 296 LEU A C 1
ATOM 2276 O O . LEU A 1 296 ? -2.395 -7.969 20.979 1.00 96.69 296 LEU A O 1
ATOM 2280 N N . ILE A 1 297 ? -0.410 -8.983 21.320 1.00 96.81 297 ILE A N 1
ATOM 2281 C CA . ILE A 1 297 ? -0.888 -9.921 22.353 1.00 96.81 297 ILE A CA 1
ATOM 2282 C C . ILE A 1 297 ? -1.455 -9.156 23.556 1.00 96.81 297 ILE A C 1
ATOM 2284 O O . ILE A 1 297 ? -2.578 -9.415 23.983 1.00 96.81 297 ILE A O 1
ATOM 2288 N N . ARG A 1 298 ? -0.727 -8.153 24.062 1.00 97.69 298 ARG A N 1
ATOM 2289 C CA . ARG A 1 298 ? -1.209 -7.315 25.175 1.00 97.69 298 ARG A CA 1
ATOM 2290 C C . ARG A 1 298 ? -2.501 -6.587 24.820 1.00 97.69 298 ARG A C 1
ATOM 2292 O O . ARG A 1 298 ? -3.405 -6.488 25.641 1.00 97.69 298 ARG A O 1
ATOM 2299 N N . THR A 1 299 ? -2.599 -6.087 23.590 1.00 97.94 299 THR A N 1
ATOM 2300 C CA . THR A 1 299 ? -3.797 -5.387 23.109 1.00 97.94 299 THR A CA 1
ATOM 2301 C C . THR A 1 299 ? -5.004 -6.312 23.098 1.00 97.94 299 THR A C 1
ATOM 2303 O O . THR A 1 299 ? -6.067 -5.922 23.576 1.00 97.94 299 THR A O 1
ATOM 2306 N N . THR A 1 300 ? -4.845 -7.540 22.594 1.00 97.69 300 THR A N 1
ATOM 2307 C CA . THR A 1 300 ? -5.936 -8.517 22.584 1.00 97.69 300 THR A CA 1
ATOM 2308 C C . THR A 1 300 ? -6.351 -8.907 23.996 1.00 97.69 300 THR A C 1
ATOM 2310 O O . THR A 1 300 ? -7.540 -8.884 24.284 1.00 97.69 300 THR A O 1
ATOM 2313 N N . GLU A 1 301 ? -5.397 -9.148 24.901 1.00 97.94 301 GLU A N 1
ATOM 2314 C CA . GLU A 1 301 ? -5.692 -9.478 26.303 1.00 97.94 301 GLU A CA 1
ATOM 2315 C C . GLU A 1 301 ? -6.467 -8.355 27.013 1.00 97.94 301 GLU A C 1
ATOM 2317 O O . GLU A 1 301 ? -7.432 -8.623 27.731 1.00 97.94 301 GLU A O 1
ATOM 2322 N N . ILE A 1 302 ? -6.084 -7.090 26.793 1.00 97.88 302 ILE A N 1
ATOM 2323 C CA . ILE A 1 302 ? -6.783 -5.935 27.376 1.00 97.88 302 ILE A CA 1
ATOM 2324 C C . ILE A 1 302 ? -8.212 -5.842 26.835 1.00 97.88 302 ILE A C 1
ATOM 2326 O O . ILE A 1 302 ? -9.149 -5.735 27.623 1.00 97.88 302 ILE A O 1
ATOM 2330 N N . LEU A 1 303 ? -8.400 -5.909 25.516 1.00 97.75 303 LEU A N 1
ATOM 2331 C CA . LEU A 1 303 ? -9.730 -5.813 24.905 1.00 97.75 303 LEU A CA 1
ATOM 2332 C C . LEU A 1 303 ? -10.640 -6.982 25.316 1.00 97.75 303 LEU A C 1
ATOM 2334 O O . LEU A 1 303 ? -11.800 -6.767 25.663 1.00 97.75 303 LEU A O 1
ATOM 2338 N N . GLU A 1 304 ? -10.114 -8.205 25.359 1.00 97.25 304 GLU A N 1
ATOM 2339 C CA . GLU A 1 304 ? -10.859 -9.381 25.825 1.00 97.25 304 GLU A CA 1
ATOM 2340 C C . GLU A 1 304 ? -11.249 -9.257 27.305 1.00 97.25 304 GLU A C 1
ATOM 2342 O O . GLU A 1 304 ? -12.352 -9.654 27.688 1.00 97.25 304 GLU A O 1
ATOM 2347 N N . SER A 1 305 ? -10.402 -8.639 28.139 1.00 97.19 305 SER A N 1
ATOM 2348 C CA . SER A 1 305 ? -10.727 -8.374 29.549 1.00 97.19 305 SER A CA 1
ATOM 2349 C C . SER A 1 305 ? -11.903 -7.405 29.738 1.00 97.19 305 SER A C 1
ATOM 2351 O O . SER A 1 305 ? -12.571 -7.452 30.773 1.00 97.19 305 SER A O 1
ATOM 2353 N N . LEU A 1 306 ? -12.204 -6.579 28.727 1.00 96.25 306 LEU A N 1
ATOM 2354 C CA . LEU A 1 306 ? -13.384 -5.708 28.680 1.00 96.25 306 LEU A CA 1
ATOM 2355 C C . LEU A 1 306 ? -14.653 -6.444 28.204 1.00 96.25 306 LEU A C 1
ATOM 2357 O O . LEU A 1 306 ? -15.725 -5.844 28.146 1.00 96.25 306 LEU A O 1
ATOM 2361 N N . GLY A 1 307 ? -14.557 -7.737 27.871 1.00 95.38 307 GLY A N 1
ATOM 2362 C CA . GLY A 1 307 ? -15.667 -8.540 27.348 1.00 95.38 307 GLY A CA 1
ATOM 2363 C C . GLY A 1 307 ? -15.946 -8.325 25.857 1.00 95.38 307 GLY A C 1
ATOM 2364 O O . GLY A 1 307 ? -17.042 -8.638 25.392 1.00 95.38 307 GLY A O 1
ATOM 2365 N N . VAL A 1 308 ? -14.974 -7.783 25.121 1.00 96.00 308 VAL A N 1
ATOM 2366 C CA . VAL A 1 308 ? -15.078 -7.442 23.697 1.00 96.00 308 VAL A CA 1
ATOM 2367 C C . VAL A 1 308 ? -14.528 -8.581 22.842 1.00 96.00 308 VAL A C 1
ATOM 2369 O O . VAL A 1 308 ? -13.493 -9.163 23.165 1.00 96.00 308 VAL A O 1
ATOM 2372 N N . ASN A 1 309 ? -15.178 -8.879 21.717 1.00 97.62 309 ASN A N 1
ATOM 2373 C CA . ASN A 1 309 ? -14.619 -9.806 20.734 1.00 97.62 309 ASN A CA 1
ATOM 2374 C C . ASN A 1 309 ? -13.567 -9.091 19.880 1.00 97.62 309 ASN A C 1
ATOM 2376 O O . ASN A 1 309 ? -13.854 -8.074 19.239 1.00 97.62 309 ASN A O 1
ATOM 2380 N N . VAL A 1 310 ? -12.361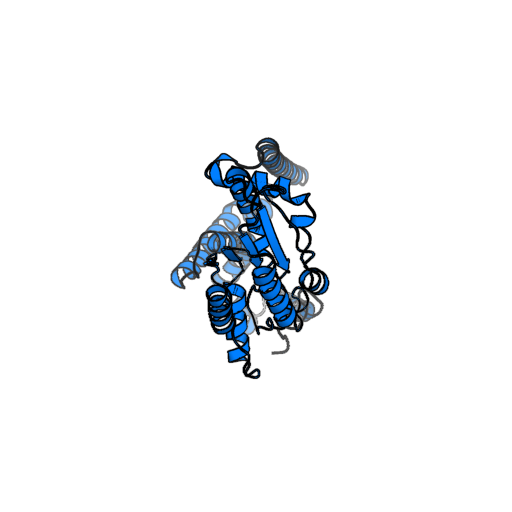 -9.651 19.821 1.00 97.81 310 VAL A N 1
ATOM 2381 C CA . VAL A 1 310 ? -11.261 -9.086 19.035 1.00 97.81 310 VAL A CA 1
ATOM 2382 C C . VAL A 1 310 ? -11.117 -9.827 17.711 1.00 97.81 310 VAL A C 1
ATOM 2384 O O . VAL A 1 310 ? -10.914 -11.040 17.663 1.00 97.81 310 VAL A O 1
ATOM 2387 N N . TRP A 1 311 ? -11.178 -9.077 16.617 1.00 97.25 311 TRP A N 1
ATOM 2388 C CA . TRP A 1 311 ? -11.001 -9.571 15.258 1.00 97.25 311 TRP A CA 1
ATOM 2389 C C . TRP A 1 311 ? -9.711 -8.994 14.684 1.00 97.25 311 TRP A C 1
ATOM 2391 O O . TRP A 1 311 ? -9.516 -7.784 14.691 1.00 97.25 311 TRP A O 1
ATOM 2401 N N . ILE A 1 312 ? -8.830 -9.841 14.154 1.00 96.31 312 ILE A N 1
ATOM 2402 C CA . ILE A 1 312 ? -7.577 -9.398 13.527 1.00 96.31 312 ILE A CA 1
ATOM 2403 C C . ILE A 1 312 ? -7.664 -9.680 12.032 1.00 96.31 312 ILE A C 1
ATOM 2405 O O . ILE A 1 312 ? -7.750 -10.841 11.618 1.00 96.31 312 ILE A O 1
ATOM 2409 N N . LEU A 1 313 ? -7.622 -8.630 11.210 1.00 92.19 313 LEU A N 1
ATOM 2410 C CA . LEU A 1 313 ? -7.542 -8.798 9.764 1.00 92.19 313 LEU A CA 1
ATOM 2411 C C . LEU A 1 313 ? -6.137 -9.273 9.392 1.00 92.19 313 LEU A C 1
ATOM 2413 O O . LEU A 1 313 ? -5.165 -8.558 9.622 1.00 92.19 313 LEU A O 1
ATOM 2417 N N . ARG A 1 314 ? -6.033 -10.466 8.806 1.00 84.00 314 ARG A N 1
ATOM 2418 C CA . ARG A 1 314 ? -4.769 -10.958 8.248 1.00 84.00 314 ARG A CA 1
ATOM 2419 C C . ARG A 1 314 ? -4.480 -10.256 6.923 1.00 84.00 314 ARG A C 1
ATOM 2421 O O . ARG A 1 314 ? -5.400 -10.062 6.130 1.00 84.00 314 ARG A O 1
ATOM 2428 N N . GLU A 1 315 ? -3.219 -9.876 6.739 1.00 65.94 315 GLU A N 1
ATOM 2429 C CA . GLU A 1 315 ? -2.692 -9.326 5.482 1.00 65.94 315 GLU A CA 1
ATOM 2430 C C . GLU A 1 315 ? -2.541 -10.427 4.424 1.00 65.94 315 GLU A C 1
ATOM 2432 O O . GLU A 1 315 ? -2.161 -11.561 4.810 1.00 65.94 315 GLU A O 1
#